Protein AF-A0A960I1X0-F1 (afdb_monomer)

Foldseek 3Di:
DAFDQAPLRARLDGDDDDDPDDDDPVPDDDDVVCVVVVVVVVLVVVLLPLALPPVVCDDDPDDDVVVVVVVVCCVVCVSVPLVCLLLLVLVCLCVLCVVLVNNPPPVLVVLNVVLVVLNVVLVVLSVVQVVCVVVVHDRDLSSLVSLLSSLVSLVSSLVSLCVSCPPLLCDAACDPSRPPRRSSVSSNSNNVVSCPPSHHNVRSVQCCQCVVVVHDHDDDPCPPPDPVVSVVD

Mean predicted aligned error: 6.73 Å

Structure (mmCIF, N/CA/C/O backbone):
data_AF-A0A960I1X0-F1
#
_entry.id   AF-A0A960I1X0-F1
#
loop_
_atom_site.group_PDB
_atom_site.id
_atom_site.type_symbol
_atom_site.label_atom_id
_atom_site.label_alt_id
_atom_site.label_comp_id
_atom_site.label_asym_id
_atom_site.label_entity_id
_atom_site.label_seq_id
_atom_site.pdbx_PDB_ins_code
_atom_site.Cartn_x
_atom_site.Cartn_y
_atom_site.Cartn_z
_atom_site.occupancy
_atom_site.B_iso_or_equiv
_atom_site.auth_seq_id
_atom_site.auth_comp_id
_atom_site.auth_asym_id
_atom_site.auth_atom_id
_atom_site.pdbx_PDB_model_num
ATOM 1 N N . VAL A 1 1 ? 17.629 18.962 -7.116 1.00 81.75 1 VAL A N 1
ATOM 2 C CA . VAL A 1 1 ? 16.600 18.101 -6.485 1.00 81.75 1 VAL A CA 1
ATOM 3 C C . VAL A 1 1 ? 15.728 18.993 -5.616 1.00 81.75 1 VAL A C 1
ATOM 5 O O . VAL A 1 1 ? 16.294 19.756 -4.843 1.00 81.75 1 VAL A O 1
ATOM 8 N N . ARG A 1 2 ? 14.402 18.978 -5.794 1.00 91.50 2 ARG A N 1
ATOM 9 C CA . ARG A 1 2 ? 13.455 19.838 -5.063 1.00 91.50 2 ARG A CA 1
ATOM 10 C C . ARG A 1 2 ? 12.449 18.975 -4.286 1.00 91.50 2 ARG A C 1
ATOM 12 O O . ARG A 1 2 ? 11.683 18.273 -4.941 1.00 91.50 2 ARG A O 1
ATOM 19 N N . PRO A 1 3 ? 12.412 19.019 -2.942 1.00 91.94 3 PRO A N 1
ATOM 20 C CA . PRO A 1 3 ? 11.438 18.250 -2.168 1.00 91.94 3 PRO A CA 1
ATOM 21 C C . PRO A 1 3 ? 9.993 18.661 -2.464 1.00 91.94 3 PRO A C 1
ATOM 23 O O . PRO A 1 3 ? 9.693 19.846 -2.614 1.00 91.94 3 PRO A O 1
ATOM 26 N N . LEU A 1 4 ? 9.097 17.677 -2.517 1.00 91.38 4 LEU A N 1
ATOM 27 C CA . LEU A 1 4 ? 7.660 17.864 -2.689 1.00 91.38 4 LEU A CA 1
ATOM 28 C C . LEU A 1 4 ? 6.962 17.660 -1.350 1.00 91.38 4 LEU A C 1
ATOM 30 O O . LEU A 1 4 ? 6.984 16.560 -0.796 1.00 91.38 4 LEU A O 1
ATOM 34 N N . ARG A 1 5 ? 6.307 18.712 -0.853 1.00 91.19 5 ARG A N 1
ATOM 35 C CA . ARG A 1 5 ? 5.490 18.621 0.358 1.00 91.19 5 ARG A CA 1
ATOM 36 C C . ARG A 1 5 ? 4.188 17.892 0.040 1.00 91.19 5 ARG A C 1
ATOM 38 O O . ARG A 1 5 ? 3.397 18.342 -0.785 1.00 91.19 5 ARG A O 1
ATOM 45 N N . GLN A 1 6 ? 3.979 16.769 0.706 1.00 90.69 6 GLN A N 1
ATOM 46 C CA . GLN A 1 6 ? 2.794 15.933 0.575 1.00 90.69 6 GLN A CA 1
ATOM 47 C C . GLN A 1 6 ? 1.653 16.461 1.458 1.00 90.69 6 GLN A C 1
ATOM 49 O O . GLN A 1 6 ? 1.873 17.228 2.397 1.00 90.69 6 GLN A O 1
ATOM 54 N N . MET A 1 7 ? 0.423 16.002 1.207 1.00 91.69 7 MET A N 1
ATOM 55 C CA . MET A 1 7 ? -0.750 16.387 2.010 1.00 91.69 7 MET A CA 1
ATOM 56 C C . MET A 1 7 ? -0.666 15.946 3.479 1.00 91.69 7 MET A C 1
ATOM 58 O O . MET A 1 7 ? -1.302 16.550 4.331 1.00 91.69 7 MET A O 1
ATOM 62 N N . ASN A 1 8 ? 0.144 14.926 3.777 1.00 90.19 8 ASN A N 1
ATOM 63 C CA . ASN A 1 8 ? 0.442 14.474 5.135 1.00 90.19 8 ASN A CA 1
ATOM 64 C C . ASN A 1 8 ? 1.630 15.205 5.777 1.00 90.19 8 ASN A C 1
ATOM 66 O O . ASN A 1 8 ? 2.150 14.755 6.789 1.00 90.19 8 ASN A O 1
ATOM 70 N N . PHE A 1 9 ? 2.058 16.323 5.184 1.00 87.75 9 PHE A N 1
ATOM 71 C CA . PHE A 1 9 ? 3.136 17.195 5.652 1.00 87.75 9 PHE A CA 1
ATOM 72 C C . PHE A 1 9 ? 4.546 16.593 5.644 1.00 87.75 9 PHE A C 1
ATOM 74 O O . PHE A 1 9 ? 5.493 17.297 5.994 1.00 87.75 9 PHE A O 1
ATOM 81 N N . HIS A 1 10 ? 4.704 15.358 5.167 1.00 89.94 10 HIS A N 1
ATOM 82 C CA . HIS A 1 10 ? 6.008 14.776 4.864 1.00 89.94 10 HIS A CA 1
ATOM 83 C C . HIS A 1 10 ? 6.542 15.285 3.521 1.00 89.94 10 HIS A C 1
ATOM 85 O O . HIS A 1 10 ? 5.793 15.775 2.673 1.00 89.94 10 HIS A O 1
ATOM 91 N N . SER A 1 11 ? 7.853 15.145 3.329 1.00 90.56 11 SER A N 1
ATOM 92 C CA . SER A 1 11 ? 8.555 15.514 2.094 1.00 90.56 11 SER A CA 1
ATOM 93 C C . SER A 1 11 ? 9.463 14.374 1.633 1.00 90.56 11 SER A C 1
ATOM 95 O O . SER A 1 11 ? 10.656 14.563 1.404 1.00 90.56 11 SER A O 1
ATOM 97 N N . SER A 1 12 ? 8.907 13.162 1.543 1.00 87.44 12 SER A N 1
ATOM 98 C CA . SER A 1 12 ? 9.662 11.952 1.178 1.00 87.44 12 SER A CA 1
ATOM 99 C C . SER A 1 12 ? 9.936 11.837 -0.325 1.00 87.44 12 SER A C 1
ATOM 101 O O . SER A 1 12 ? 10.709 10.980 -0.746 1.00 87.44 12 SER A O 1
ATOM 103 N N . PHE A 1 13 ? 9.298 12.678 -1.144 1.00 89.25 13 PHE A N 1
ATOM 104 C CA . PHE A 1 13 ? 9.456 12.698 -2.597 1.00 89.25 13 PHE A CA 1
ATOM 105 C C . PHE A 1 13 ? 10.140 13.974 -3.061 1.00 89.25 13 PHE A C 1
ATOM 107 O O . PHE A 1 13 ? 10.056 15.019 -2.419 1.00 89.25 13 PHE A O 1
ATOM 114 N N . ASN A 1 14 ? 10.786 13.887 -4.219 1.00 92.19 14 ASN A N 1
ATOM 115 C CA . ASN A 1 14 ? 11.449 15.011 -4.847 1.00 92.19 14 ASN A CA 1
ATOM 116 C C . ASN A 1 14 ? 11.059 15.100 -6.315 1.00 92.19 14 ASN A C 1
ATOM 118 O O . ASN A 1 14 ? 10.891 14.091 -6.994 1.00 92.19 14 ASN A O 1
ATOM 122 N N . GLU A 1 15 ? 11.016 16.321 -6.813 1.00 93.62 15 GLU A N 1
ATOM 123 C CA . GLU A 1 15 ? 11.116 16.604 -8.228 1.00 93.62 15 GLU A CA 1
ATOM 124 C C . GLU A 1 15 ? 12.597 16.691 -8.618 1.00 93.62 15 GLU A C 1
ATOM 126 O O . GLU A 1 15 ? 13.415 17.363 -7.968 1.00 93.62 15 GLU A O 1
ATOM 131 N N . VAL A 1 16 ? 12.958 15.967 -9.674 1.00 93.56 16 VAL A N 1
ATOM 132 C CA . VAL A 1 16 ? 14.330 15.867 -10.172 1.00 93.56 16 VAL A CA 1
ATOM 133 C C . VAL A 1 16 ? 14.374 16.435 -11.584 1.00 93.56 16 VAL A C 1
ATOM 135 O O . VAL A 1 16 ? 13.676 15.957 -12.471 1.00 93.56 16 VAL A O 1
ATOM 138 N N . PHE A 1 17 ? 15.215 17.449 -11.781 1.00 92.50 17 PHE A N 1
ATOM 139 C CA . PHE A 1 17 ? 15.463 18.069 -13.078 1.00 92.50 17 PHE A CA 1
ATOM 140 C C . PHE A 1 17 ? 16.783 17.542 -13.630 1.00 92.50 17 PHE A C 1
ATOM 142 O O . PHE A 1 17 ? 17.807 17.608 -12.948 1.00 92.50 17 PHE A O 1
ATOM 149 N N . LEU A 1 18 ? 16.749 17.027 -14.855 1.00 94.19 18 LEU A N 1
ATOM 150 C CA . LEU A 1 18 ? 17.925 16.580 -15.591 1.00 94.19 18 LEU A CA 1
ATOM 151 C C . LEU A 1 18 ? 18.091 17.511 -16.797 1.00 94.19 18 LEU A C 1
ATOM 153 O O . LEU A 1 18 ? 17.306 17.437 -17.738 1.00 94.19 18 LEU A O 1
ATOM 157 N N . ALA A 1 19 ? 19.082 18.400 -16.749 1.00 95.31 19 ALA A N 1
ATOM 158 C CA . ALA A 1 19 ? 19.425 19.316 -17.837 1.00 95.31 19 ALA A CA 1
ATOM 159 C C . ALA A 1 19 ? 20.881 19.069 -18.234 1.00 95.31 19 ALA A C 1
ATOM 161 O O . ALA A 1 19 ? 21.762 19.144 -17.379 1.00 95.31 19 ALA A O 1
ATOM 162 N N . ASP A 1 20 ? 21.106 18.688 -19.494 1.00 96.25 20 ASP A N 1
ATOM 163 C CA . ASP A 1 20 ? 22.424 18.342 -20.048 1.00 96.25 20 ASP A CA 1
ATOM 164 C C . ASP A 1 20 ? 23.237 17.347 -19.195 1.00 96.25 20 ASP A C 1
ATOM 166 O O . ASP A 1 20 ? 24.471 17.341 -19.204 1.00 96.25 20 ASP A O 1
ATOM 170 N N . ALA A 1 21 ? 22.542 16.477 -18.452 1.00 95.38 21 ALA A N 1
ATOM 171 C CA . ALA A 1 21 ? 23.165 15.458 -17.621 1.00 95.38 21 ALA A CA 1
ATOM 172 C C . ALA A 1 21 ? 23.923 14.457 -18.507 1.00 95.38 21 ALA A C 1
ATOM 174 O O . ALA A 1 21 ? 23.342 13.815 -19.383 1.00 95.38 21 ALA A O 1
ATOM 175 N N . ARG A 1 22 ? 25.229 14.315 -18.270 1.00 96.50 22 ARG A N 1
ATOM 176 C CA . ARG A 1 22 ? 26.097 13.377 -18.991 1.00 96.50 22 ARG A CA 1
ATOM 177 C C . ARG A 1 22 ? 26.368 12.164 -18.115 1.00 96.50 22 ARG A C 1
ATOM 179 O O . ARG A 1 22 ? 26.815 12.313 -16.982 1.00 96.50 22 ARG A O 1
ATOM 186 N N . ILE A 1 23 ? 26.133 10.976 -18.660 1.00 95.50 23 ILE A N 1
ATOM 187 C CA . ILE A 1 23 ? 26.467 9.700 -18.021 1.00 95.50 23 ILE A CA 1
ATOM 188 C C . ILE A 1 23 ? 27.362 8.874 -18.955 1.00 95.50 23 ILE A C 1
ATOM 190 O O . ILE A 1 23 ? 27.195 8.962 -20.176 1.00 95.50 23 ILE A O 1
ATOM 194 N N . PRO A 1 24 ? 28.316 8.085 -18.428 1.00 97.19 24 PRO A N 1
ATOM 195 C CA . PRO A 1 24 ? 29.101 7.165 -19.244 1.00 97.19 24 PRO A CA 1
ATOM 196 C C . PRO A 1 24 ? 28.210 6.149 -19.968 1.00 97.19 24 PRO A C 1
ATOM 198 O O . PRO A 1 24 ? 27.230 5.661 -19.404 1.00 97.19 24 PRO A O 1
ATOM 201 N N . LYS A 1 25 ? 28.578 5.776 -21.200 1.00 95.19 25 LYS A N 1
ATOM 202 C CA . LYS A 1 25 ? 27.862 4.750 -21.982 1.00 95.19 25 LYS A CA 1
ATOM 203 C C . LYS A 1 25 ? 27.752 3.422 -21.225 1.00 95.19 25 LYS A C 1
ATOM 205 O O . LYS A 1 25 ? 26.724 2.757 -21.305 1.00 95.19 25 LYS A O 1
ATOM 210 N N . ASP A 1 26 ? 28.784 3.072 -20.465 1.00 96.75 26 ASP A N 1
ATOM 211 C CA . ASP A 1 26 ? 28.870 1.796 -19.750 1.00 96.75 26 ASP A CA 1
ATOM 212 C C . ASP A 1 26 ? 27.942 1.725 -18.525 1.00 96.75 26 ASP A C 1
ATOM 214 O O . ASP A 1 26 ? 27.825 0.679 -17.896 1.00 96.75 26 ASP A O 1
ATOM 218 N N . TRP A 1 27 ? 27.253 2.821 -18.183 1.00 95.88 27 TRP A N 1
ATOM 219 C CA . TRP A 1 27 ? 26.231 2.846 -17.129 1.00 95.88 27 TRP A CA 1
ATOM 220 C C . TRP A 1 27 ? 24.827 2.516 -17.657 1.00 95.88 27 TRP A C 1
ATOM 222 O O . TRP A 1 27 ? 23.870 2.461 -16.883 1.00 95.88 27 TRP A O 1
ATOM 232 N N . VAL A 1 28 ? 24.675 2.294 -18.968 1.00 94.25 28 VAL A N 1
ATOM 233 C CA . VAL A 1 28 ? 23.409 1.836 -19.549 1.00 94.25 28 VAL A CA 1
ATOM 234 C C . VAL A 1 28 ? 23.129 0.411 -19.073 1.00 94.25 28 VAL A C 1
ATOM 236 O O . VAL A 1 28 ? 23.830 -0.532 -19.429 1.00 94.25 28 VAL A O 1
ATOM 239 N N . VAL A 1 29 ? 22.071 0.246 -18.280 1.00 92.19 29 VAL A N 1
ATOM 240 C CA . VAL A 1 29 ? 21.615 -1.071 -17.822 1.00 92.19 29 VAL A CA 1
ATOM 241 C C . VAL A 1 29 ? 20.904 -1.793 -18.968 1.00 92.19 29 VAL A C 1
ATOM 243 O O . VAL A 1 29 ? 19.885 -1.326 -19.477 1.00 92.19 29 VAL A O 1
ATOM 246 N N . GLY A 1 30 ? 21.432 -2.954 -19.360 1.00 89.69 30 GLY A N 1
ATOM 247 C CA . GLY A 1 30 ? 20.945 -3.712 -20.511 1.00 89.69 30 GLY A CA 1
ATOM 248 C C . GLY A 1 30 ? 21.514 -3.167 -21.821 1.00 89.69 30 GLY A C 1
ATOM 249 O O . GLY A 1 30 ? 22.726 -3.095 -21.990 1.00 89.69 30 GLY A O 1
ATOM 250 N N . GLY A 1 31 ? 20.646 -2.809 -22.766 1.00 91.44 31 GLY A N 1
ATOM 251 C CA . GLY A 1 31 ? 21.036 -2.231 -24.054 1.00 91.44 31 GLY A CA 1
ATOM 252 C C . GLY A 1 31 ? 20.307 -0.922 -24.341 1.00 91.44 31 GLY A C 1
ATOM 253 O O . GLY A 1 31 ? 19.240 -0.650 -23.785 1.00 91.44 31 GLY A O 1
ATOM 254 N N . VAL A 1 32 ? 20.856 -0.114 -25.252 1.00 93.12 32 VAL A N 1
ATOM 255 C CA . VAL A 1 32 ? 20.159 1.077 -25.766 1.00 93.12 32 VAL A CA 1
ATOM 256 C C . VAL A 1 32 ? 18.804 0.650 -26.344 1.00 93.12 32 VAL A C 1
ATOM 258 O O . VAL A 1 32 ? 18.709 -0.373 -27.020 1.00 93.12 32 VAL A O 1
ATOM 261 N N . ASN A 1 33 ? 17.751 1.416 -26.042 1.00 91.88 33 ASN A N 1
ATOM 262 C CA . ASN A 1 33 ? 16.348 1.128 -26.378 1.00 91.88 33 ASN A CA 1
ATOM 263 C C . ASN A 1 33 ? 15.716 -0.090 -25.668 1.00 91.88 33 ASN A C 1
ATOM 265 O O . ASN A 1 33 ? 14.578 -0.437 -25.966 1.00 91.88 33 ASN A O 1
ATOM 269 N N . GLN A 1 34 ? 16.387 -0.704 -24.686 1.00 93.00 34 GLN A N 1
ATOM 270 C CA . GLN A 1 34 ? 15.846 -1.829 -23.899 1.00 93.00 34 GLN A CA 1
ATOM 271 C C . GLN A 1 34 ? 15.347 -1.425 -22.501 1.00 93.00 34 GLN A C 1
ATOM 273 O O . GLN A 1 34 ? 15.084 -2.279 -21.652 1.00 93.00 34 GLN A O 1
ATOM 278 N N . GLY A 1 35 ? 15.181 -0.122 -22.250 1.00 91.50 35 GLY A N 1
ATOM 279 C CA . GLY A 1 35 ? 14.794 0.398 -20.935 1.00 91.50 35 GLY A CA 1
ATOM 280 C C . GLY A 1 35 ? 13.433 -0.107 -20.444 1.00 91.50 35 GLY A C 1
ATOM 281 O O . GLY A 1 35 ? 13.269 -0.355 -19.253 1.00 91.50 35 GLY A O 1
ATOM 282 N N . TRP A 1 36 ? 12.474 -0.339 -21.349 1.00 90.00 36 TRP A N 1
ATOM 283 C CA . TRP A 1 36 ? 11.159 -0.874 -20.975 1.00 90.00 36 TRP A CA 1
ATOM 284 C C . TRP A 1 36 ? 11.237 -2.313 -20.455 1.00 90.00 36 TRP A C 1
ATOM 286 O O . TRP A 1 36 ? 10.645 -2.637 -19.428 1.00 90.00 36 TRP A O 1
ATOM 296 N N . SER A 1 37 ? 12.027 -3.163 -21.115 1.00 88.62 37 SER A N 1
ATOM 297 C CA . SER A 1 37 ? 12.285 -4.539 -20.682 1.00 88.62 37 SER A CA 1
ATOM 298 C C . SER A 1 37 ? 12.933 -4.569 -19.293 1.00 88.62 37 SER A C 1
ATOM 300 O O . SER A 1 37 ? 12.490 -5.318 -18.422 1.00 88.62 37 SER A O 1
ATOM 302 N N . ALA A 1 38 ? 13.929 -3.704 -19.057 1.00 89.25 38 ALA A N 1
ATOM 303 C CA . ALA A 1 38 ? 14.579 -3.567 -17.754 1.00 89.25 38 ALA A CA 1
ATOM 304 C C . ALA A 1 38 ? 13.598 -3.085 -16.669 1.00 89.25 38 ALA A C 1
ATOM 306 O O . ALA A 1 38 ? 13.513 -3.688 -15.600 1.00 89.25 38 ALA A O 1
ATOM 307 N N . ALA A 1 39 ? 12.791 -2.059 -16.959 1.00 87.06 39 ALA A N 1
ATOM 308 C CA . ALA A 1 39 ? 11.782 -1.549 -16.032 1.00 87.06 39 ALA A CA 1
ATOM 309 C C . ALA A 1 39 ? 10.727 -2.611 -15.678 1.00 87.06 39 ALA A C 1
ATOM 311 O O . ALA A 1 39 ? 10.373 -2.772 -14.510 1.00 87.06 39 ALA A O 1
ATOM 312 N N . LEU A 1 40 ? 10.251 -3.383 -16.662 1.00 83.12 40 LEU A N 1
ATOM 313 C CA . LEU A 1 40 ? 9.315 -4.482 -16.425 1.00 83.12 40 LEU A CA 1
ATOM 314 C C . LEU A 1 40 ? 9.925 -5.588 -15.562 1.00 83.12 40 LEU A C 1
ATOM 316 O O . LEU A 1 40 ? 9.214 -6.130 -14.714 1.00 83.12 40 LEU A O 1
ATOM 320 N N . ALA A 1 41 ? 11.210 -5.907 -15.743 1.00 82.75 41 ALA A N 1
ATOM 321 C CA . ALA A 1 41 ? 11.917 -6.871 -14.905 1.00 82.75 41 ALA A CA 1
ATOM 322 C C . ALA A 1 41 ? 11.997 -6.395 -13.445 1.00 82.75 41 ALA A C 1
ATOM 324 O O . ALA A 1 41 ? 11.645 -7.156 -12.540 1.00 82.75 41 ALA A O 1
ATOM 325 N N . THR A 1 42 ? 12.352 -5.126 -13.214 1.00 83.12 42 THR A N 1
ATOM 326 C CA . THR A 1 42 ? 12.350 -4.509 -11.876 1.00 83.12 42 THR A CA 1
ATOM 327 C C . THR A 1 42 ? 10.955 -4.528 -11.257 1.00 83.12 42 THR A C 1
ATOM 329 O O . THR A 1 42 ? 10.773 -5.055 -10.164 1.00 83.12 42 THR A O 1
ATOM 332 N N . LEU A 1 43 ? 9.929 -4.072 -11.980 1.00 74.56 43 LEU A N 1
ATOM 333 C CA . LEU A 1 43 ? 8.548 -4.087 -11.489 1.00 74.56 43 LEU A CA 1
ATOM 334 C C . LEU A 1 43 ? 8.028 -5.509 -11.241 1.00 74.56 43 LEU A C 1
ATOM 336 O O . LEU A 1 43 ? 7.193 -5.729 -10.366 1.00 74.56 43 LEU A O 1
ATOM 340 N N . ALA A 1 44 ? 8.447 -6.497 -12.032 1.00 71.56 44 ALA A N 1
ATOM 341 C CA . ALA A 1 44 ? 8.115 -7.897 -11.780 1.00 71.56 44 ALA A CA 1
ATOM 342 C C . ALA A 1 44 ? 8.793 -8.403 -10.500 1.00 71.56 44 ALA A C 1
ATOM 344 O O . ALA A 1 44 ? 8.174 -9.163 -9.759 1.00 71.56 44 ALA A O 1
ATOM 345 N N . HIS A 1 45 ? 10.024 -7.965 -10.223 1.00 70.56 45 HIS A N 1
ATOM 346 C CA . HIS A 1 45 ? 10.728 -8.257 -8.979 1.00 70.56 45 HIS A CA 1
ATOM 347 C C . HIS A 1 45 ? 10.036 -7.606 -7.772 1.00 70.56 45 HIS A C 1
ATOM 349 O O . HIS A 1 45 ? 9.702 -8.307 -6.823 1.00 70.56 45 HIS A O 1
ATOM 355 N N . GLU A 1 46 ? 9.711 -6.315 -7.841 1.00 67.31 46 GLU A N 1
ATOM 356 C CA . GLU A 1 46 ? 8.989 -5.585 -6.787 1.00 67.31 46 GLU A CA 1
ATOM 357 C C . GLU A 1 46 ? 7.605 -6.188 -6.504 1.00 67.31 46 GLU A C 1
ATOM 359 O O . GLU A 1 46 ? 7.207 -6.343 -5.352 1.00 67.31 46 GLU A O 1
ATOM 364 N N . ARG A 1 47 ? 6.889 -6.644 -7.542 1.00 62.97 47 ARG A N 1
ATOM 365 C CA . ARG A 1 47 ? 5.585 -7.319 -7.394 1.00 62.97 47 ARG A CA 1
ATOM 366 C C . ARG A 1 47 ? 5.657 -8.690 -6.720 1.00 62.97 47 ARG A C 1
ATOM 368 O O . ARG A 1 47 ? 4.633 -9.165 -6.226 1.00 62.97 47 ARG A O 1
ATOM 375 N N . ARG A 1 48 ? 6.835 -9.324 -6.631 1.00 55.25 48 ARG A N 1
ATOM 376 C CA . ARG A 1 48 ? 7.020 -10.532 -5.796 1.00 55.25 48 ARG A CA 1
ATOM 377 C C . ARG A 1 48 ? 6.836 -10.221 -4.310 1.00 55.25 48 ARG A C 1
ATOM 379 O O . A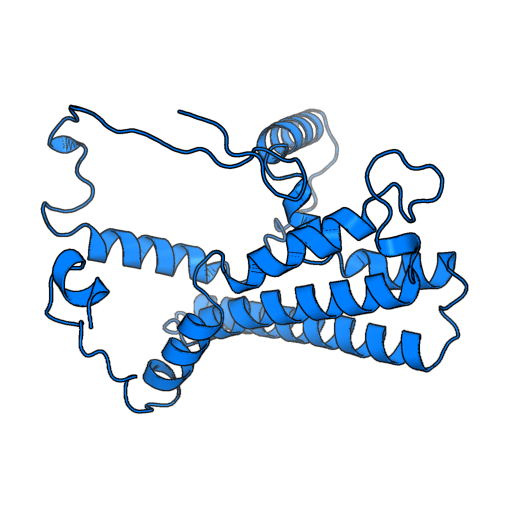RG A 1 48 ? 6.476 -11.124 -3.553 1.00 55.25 48 ARG A O 1
ATOM 386 N N . PHE A 1 49 ? 7.017 -8.957 -3.930 1.00 50.25 49 PHE A N 1
ATOM 387 C CA . PHE A 1 49 ? 6.800 -8.413 -2.595 1.00 50.25 49 PHE A CA 1
ATOM 388 C C . PHE A 1 49 ? 5.423 -7.754 -2.457 1.00 50.25 49 PHE A C 1
ATOM 390 O O . PHE A 1 49 ? 5.286 -6.819 -1.686 1.00 50.25 49 PHE A O 1
ATOM 397 N N . GLY A 1 50 ? 4.382 -8.227 -3.161 1.00 45.28 50 GLY A N 1
ATOM 398 C CA . GLY A 1 50 ? 2.986 -7.753 -3.037 1.00 45.28 50 GLY A CA 1
ATOM 399 C C . GLY A 1 50 ? 2.336 -7.930 -1.652 1.00 45.28 50 GLY A C 1
ATOM 400 O O . GLY A 1 50 ? 1.115 -7.914 -1.527 1.00 45.28 50 GLY A O 1
ATOM 401 N N . VAL A 1 51 ? 3.144 -8.115 -0.615 1.00 46.12 51 VAL A N 1
ATOM 402 C CA . VAL A 1 51 ? 2.788 -8.000 0.789 1.00 46.12 51 VAL A CA 1
ATOM 403 C C . VAL A 1 51 ? 3.256 -6.614 1.193 1.00 46.12 51 VAL A C 1
ATOM 405 O O . VAL A 1 51 ? 4.384 -6.238 0.877 1.00 46.12 51 VAL A O 1
ATOM 408 N N . ALA A 1 52 ? 2.424 -5.847 1.904 1.00 46.19 52 ALA A N 1
ATOM 409 C CA . ALA A 1 52 ? 2.927 -4.726 2.696 1.00 46.19 52 ALA A CA 1
ATOM 410 C C . ALA A 1 52 ? 4.271 -5.142 3.299 1.00 46.19 52 ALA A C 1
ATOM 412 O O . ALA A 1 52 ? 4.368 -6.292 3.719 1.00 46.19 52 ALA A O 1
ATOM 413 N N . VAL A 1 53 ? 5.278 -4.266 3.272 1.00 41.06 53 VAL A N 1
ATOM 414 C CA . VAL A 1 53 ? 6.601 -4.506 3.859 1.00 41.06 53 VAL A CA 1
ATOM 415 C C . VAL A 1 53 ? 6.419 -4.794 5.355 1.00 41.06 53 VAL A C 1
ATOM 417 O O . VAL A 1 53 ? 6.643 -3.958 6.220 1.00 41.06 53 VAL A O 1
ATOM 420 N N . THR A 1 54 ? 5.953 -5.991 5.682 1.00 40.41 54 THR A N 1
ATOM 421 C CA . THR A 1 54 ? 6.284 -6.701 6.883 1.00 40.41 54 THR A CA 1
ATOM 422 C C . THR A 1 54 ? 7.702 -7.106 6.585 1.00 40.41 54 THR A C 1
ATOM 424 O O . THR A 1 54 ? 7.949 -8.119 5.930 1.00 40.41 54 THR A O 1
ATOM 427 N N . VAL A 1 55 ? 8.627 -6.222 6.963 1.00 38.53 55 VAL A N 1
ATOM 428 C CA . VAL A 1 55 ? 9.994 -6.641 7.238 1.00 38.53 55 VAL A CA 1
ATOM 429 C C . VAL A 1 55 ? 9.809 -7.870 8.107 1.00 38.53 55 VAL A C 1
ATOM 431 O O . VAL A 1 55 ? 9.201 -7.765 9.176 1.00 38.53 55 VAL A O 1
ATOM 434 N N . ASP A 1 56 ? 10.162 -9.031 7.569 1.00 38.84 56 ASP A N 1
ATOM 435 C CA . ASP A 1 56 ? 10.129 -10.274 8.312 1.00 38.84 56 ASP A CA 1
ATOM 436 C C . ASP A 1 56 ? 11.081 -10.023 9.482 1.00 38.84 56 ASP A C 1
ATOM 438 O O . ASP A 1 56 ? 12.298 -9.974 9.309 1.00 38.84 56 ASP A O 1
ATOM 442 N N . ARG A 1 57 ? 10.528 -9.650 10.642 1.00 50.03 57 ARG A N 1
ATOM 443 C CA . ARG A 1 57 ? 11.318 -9.349 11.830 1.00 50.03 57 ARG A CA 1
ATOM 444 C C . ARG A 1 57 ? 11.743 -10.700 12.350 1.00 50.03 57 ARG A C 1
ATOM 446 O O . ARG A 1 57 ? 11.066 -11.285 13.189 1.00 50.03 57 ARG A O 1
ATOM 453 N N . HIS A 1 58 ? 12.822 -11.221 11.783 1.00 55.16 58 HIS A N 1
ATOM 454 C CA . HIS A 1 58 ? 13.507 -12.336 12.397 1.00 55.16 58 HIS A CA 1
ATOM 455 C C . HIS A 1 58 ? 13.837 -11.915 13.832 1.00 55.16 58 HIS A C 1
ATOM 457 O O . HIS A 1 58 ? 14.322 -10.797 14.030 1.00 55.16 58 HIS A O 1
ATOM 463 N N . PRO A 1 59 ? 13.492 -12.738 14.835 1.00 61.41 59 PRO A N 1
ATOM 464 C CA . PRO A 1 59 ? 13.925 -12.474 16.192 1.00 61.41 59 PRO A CA 1
ATOM 465 C C . PRO A 1 59 ? 15.453 -12.398 16.172 1.00 61.41 59 PRO A C 1
ATOM 467 O O . PRO A 1 59 ? 16.114 -13.352 15.768 1.00 61.41 59 PRO A O 1
ATOM 470 N N . VAL A 1 60 ? 15.991 -11.235 16.529 1.00 76.38 60 VAL A N 1
ATOM 471 C CA . VAL A 1 60 ? 17.427 -11.027 16.712 1.00 76.38 60 VAL A CA 1
ATOM 472 C C . VAL A 1 60 ? 17.666 -11.022 18.210 1.00 76.38 60 VAL A C 1
ATOM 474 O O . VAL A 1 60 ? 16.937 -10.338 18.936 1.00 76.38 60 VAL A O 1
ATOM 477 N N . ASP A 1 61 ? 18.653 -11.787 18.670 1.00 87.75 61 ASP A N 1
ATOM 478 C CA . ASP A 1 61 ? 19.036 -11.761 20.076 1.00 87.75 61 ASP A CA 1
ATOM 479 C C . ASP A 1 61 ? 19.450 -10.336 20.473 1.00 87.75 61 ASP A C 1
ATOM 481 O O . ASP A 1 61 ? 20.157 -9.657 19.717 1.00 87.75 61 ASP A O 1
ATOM 485 N N . PRO A 1 62 ? 18.994 -9.844 21.635 1.00 86.56 62 PRO A N 1
ATOM 486 C CA . PRO A 1 62 ? 19.337 -8.507 22.083 1.00 86.56 62 PRO A CA 1
ATOM 487 C C . PRO A 1 62 ? 20.845 -8.403 22.337 1.00 86.56 62 PRO A C 1
ATOM 489 O O . PRO A 1 62 ? 21.464 -9.297 22.911 1.00 86.56 62 PRO A O 1
ATOM 492 N N . GLY A 1 63 ? 21.436 -7.288 21.921 1.00 92.69 63 GLY A N 1
ATOM 493 C CA . GLY A 1 63 ? 22.855 -7.005 22.097 1.00 92.69 63 GLY A CA 1
ATOM 494 C C . GLY A 1 63 ? 23.281 -5.760 21.318 1.00 92.69 63 GLY A C 1
ATOM 495 O O . GLY A 1 63 ? 22.490 -5.241 20.526 1.00 92.69 63 GLY A O 1
ATOM 496 N N . PRO A 1 64 ? 24.533 -5.296 21.483 1.00 93.00 64 PRO A N 1
ATOM 497 C CA . PRO A 1 64 ? 24.998 -4.041 20.888 1.00 93.00 64 PRO A CA 1
ATOM 498 C C . PRO A 1 64 ? 24.806 -3.970 19.366 1.00 93.00 64 PRO A C 1
ATOM 500 O O . PRO A 1 64 ? 24.313 -2.973 18.851 1.00 93.00 64 PRO A O 1
ATOM 503 N N . ALA A 1 65 ? 25.097 -5.062 18.651 1.00 89.81 65 ALA A N 1
ATOM 504 C CA . ALA A 1 65 ? 24.905 -5.134 17.201 1.00 89.81 65 ALA A CA 1
ATOM 505 C C . ALA A 1 65 ? 23.420 -5.070 16.790 1.00 89.81 65 ALA A C 1
ATOM 507 O O . ALA A 1 65 ? 23.079 -4.463 15.778 1.00 89.81 65 ALA A O 1
ATOM 508 N N . ALA A 1 66 ? 22.519 -5.669 17.577 1.00 87.75 66 ALA A N 1
ATOM 509 C CA . ALA A 1 66 ? 21.082 -5.602 17.321 1.00 87.75 66 ALA A CA 1
ATOM 510 C C . ALA A 1 66 ? 20.528 -4.191 17.587 1.00 87.75 66 ALA A C 1
ATOM 512 O O . ALA A 1 66 ? 19.662 -3.713 16.853 1.00 87.75 66 ALA A O 1
ATOM 513 N N . GLU A 1 67 ? 21.042 -3.508 18.612 1.00 88.06 67 GLU A N 1
ATOM 514 C CA . GLU A 1 67 ? 20.691 -2.121 18.922 1.00 88.06 67 GLU A CA 1
ATOM 515 C C . GLU A 1 67 ? 21.178 -1.148 17.844 1.00 88.06 67 GLU A C 1
ATOM 517 O O . GLU A 1 67 ? 20.408 -0.280 17.419 1.00 88.06 67 GLU A O 1
ATOM 522 N N . GLU A 1 68 ? 22.411 -1.328 17.364 1.00 89.69 68 GLU A N 1
ATOM 523 C CA . GLU A 1 68 ? 22.998 -0.560 16.263 1.00 89.69 68 GLU A CA 1
ATOM 524 C C . GLU A 1 68 ? 22.208 -0.762 14.966 1.00 89.69 68 GLU A C 1
ATOM 526 O O . GLU A 1 68 ? 21.729 0.213 14.384 1.00 89.69 68 GLU A O 1
ATOM 531 N N . ALA A 1 69 ? 21.948 -2.013 14.573 1.00 85.19 69 ALA A N 1
ATOM 532 C CA . ALA A 1 69 ? 21.133 -2.324 13.400 1.00 85.19 69 ALA A CA 1
ATOM 533 C C . ALA A 1 69 ? 19.716 -1.734 13.512 1.00 85.19 69 ALA A C 1
ATOM 535 O O . ALA A 1 69 ? 19.160 -1.216 12.541 1.00 85.19 69 ALA A O 1
ATOM 536 N N . ALA A 1 70 ? 19.115 -1.758 14.706 1.00 83.56 70 ALA A N 1
ATOM 537 C CA . ALA A 1 70 ? 17.819 -1.130 14.937 1.00 83.56 70 ALA A CA 1
ATOM 538 C C . ALA A 1 70 ? 17.886 0.405 14.842 1.00 83.56 70 ALA A C 1
ATOM 540 O O . ALA A 1 70 ? 16.919 1.025 14.394 1.00 83.56 70 ALA A O 1
ATOM 541 N N . ALA A 1 71 ? 18.989 1.032 15.261 1.00 86.75 71 ALA A N 1
ATOM 542 C CA . ALA A 1 71 ? 19.206 2.470 15.122 1.00 86.75 71 ALA A CA 1
ATOM 543 C C . ALA A 1 71 ? 19.395 2.879 13.655 1.00 86.75 71 ALA A C 1
ATOM 545 O O . ALA A 1 71 ? 18.722 3.803 13.197 1.00 86.75 71 ALA A O 1
ATOM 546 N N . GLU A 1 72 ? 20.215 2.144 12.905 1.00 85.38 72 GLU A N 1
ATOM 547 C CA . GLU A 1 72 ? 20.418 2.350 11.468 1.00 85.38 72 GLU A CA 1
ATOM 548 C C . GLU A 1 72 ? 19.110 2.165 10.686 1.00 85.38 72 GLU A C 1
ATOM 550 O O . GLU A 1 72 ? 18.747 3.004 9.856 1.00 85.38 72 GLU A O 1
ATOM 555 N N . ALA A 1 73 ? 18.342 1.116 11.001 1.00 81.56 73 ALA A N 1
ATOM 556 C CA . ALA A 1 73 ? 17.034 0.891 10.400 1.00 81.56 73 ALA A CA 1
ATOM 557 C C . ALA A 1 73 ? 16.062 2.040 10.706 1.00 81.56 73 ALA A C 1
ATOM 559 O O . ALA A 1 73 ? 15.319 2.456 9.818 1.00 81.56 73 ALA A O 1
ATOM 560 N N . ARG A 1 74 ? 16.061 2.585 11.932 1.00 80.62 74 ARG A N 1
ATOM 561 C CA . ARG A 1 74 ? 15.225 3.748 12.285 1.00 80.62 74 ARG A CA 1
ATOM 562 C C . ARG A 1 74 ? 15.598 4.986 11.476 1.00 80.62 74 ARG A C 1
ATOM 564 O O . ARG A 1 74 ? 14.690 5.648 10.980 1.00 80.62 74 ARG A O 1
ATOM 571 N N . GLU A 1 75 ? 16.887 5.288 11.324 1.00 84.38 75 GLU A N 1
ATOM 572 C CA . GLU A 1 75 ? 17.320 6.461 10.556 1.00 84.38 75 GLU A CA 1
ATOM 573 C C . GLU A 1 75 ? 17.031 6.282 9.060 1.00 84.38 75 GLU A C 1
ATOM 575 O O . GLU A 1 75 ? 16.414 7.147 8.439 1.00 84.38 75 GLU A O 1
ATOM 580 N N . THR A 1 76 ? 17.345 5.112 8.500 1.00 79.75 76 THR A N 1
ATOM 581 C CA . THR A 1 76 ? 17.053 4.776 7.097 1.00 79.75 76 THR A CA 1
ATOM 582 C C . THR A 1 76 ? 15.555 4.844 6.794 1.00 79.75 76 THR A C 1
ATOM 584 O O . THR A 1 76 ? 15.135 5.352 5.753 1.00 79.75 76 THR A O 1
ATOM 587 N N . LEU A 1 77 ? 14.714 4.352 7.710 1.00 77.75 77 LEU A N 1
ATOM 588 C CA . LEU A 1 77 ? 13.262 4.316 7.536 1.00 77.75 77 LEU A CA 1
ATOM 589 C C . LEU A 1 77 ? 12.558 5.605 7.974 1.00 77.75 77 LEU A C 1
ATOM 591 O O . LEU A 1 77 ? 11.338 5.696 7.843 1.00 77.75 77 LEU A O 1
ATOM 595 N N . LYS A 1 78 ? 13.284 6.626 8.441 1.00 81.50 78 LYS A N 1
ATOM 596 C CA . LYS A 1 78 ? 12.709 7.899 8.903 1.00 81.50 78 LYS A CA 1
ATOM 597 C C . LYS A 1 78 ? 11.898 8.605 7.818 1.00 81.50 78 LYS A C 1
ATOM 599 O O . LYS A 1 78 ? 10.794 9.085 8.079 1.00 81.50 78 LYS A O 1
ATOM 604 N N . VAL A 1 79 ? 12.391 8.582 6.578 1.00 79.88 79 VAL A N 1
ATOM 605 C CA . VAL A 1 79 ? 11.675 9.081 5.385 1.00 79.88 79 VAL A CA 1
ATOM 606 C C . VAL A 1 79 ? 10.430 8.259 5.040 1.00 79.88 79 VAL A C 1
ATOM 608 O O . VAL A 1 79 ? 9.554 8.746 4.328 1.00 79.88 79 VAL A O 1
ATOM 611 N N . TYR A 1 80 ? 10.315 7.045 5.574 1.00 81.00 80 TYR A N 1
ATOM 612 C CA . TYR A 1 80 ? 9.176 6.141 5.418 1.00 81.00 80 TYR A CA 1
ATOM 613 C C . TYR A 1 80 ? 8.325 6.032 6.691 1.00 81.00 80 TYR A C 1
ATOM 615 O O . TYR A 1 80 ? 7.478 5.146 6.791 1.00 81.00 80 TYR A O 1
ATOM 623 N N . SER A 1 81 ? 8.502 6.937 7.657 1.00 82.88 81 SER A N 1
ATOM 624 C CA . SER A 1 81 ? 7.775 6.935 8.936 1.00 82.88 81 SER A CA 1
ATOM 625 C C . SER A 1 81 ? 6.247 6.974 8.787 1.00 82.88 81 SER A C 1
ATOM 627 O O . SER A 1 81 ? 5.551 6.414 9.630 1.00 82.88 81 SER A O 1
ATOM 629 N N . TRP A 1 82 ? 5.730 7.545 7.693 1.00 85.94 82 TRP A N 1
ATOM 630 C CA . TRP A 1 82 ? 4.297 7.593 7.364 1.00 85.94 82 TRP A CA 1
ATOM 631 C C . TRP A 1 82 ? 3.782 6.378 6.566 1.00 85.94 82 TRP A C 1
ATOM 633 O O . TRP A 1 82 ? 2.590 6.272 6.254 1.00 85.94 82 TRP A O 1
ATOM 643 N N . TYR A 1 83 ? 4.654 5.436 6.183 1.00 86.75 83 TYR A N 1
ATOM 644 C CA . TYR A 1 83 ? 4.253 4.255 5.409 1.00 86.75 83 TYR A CA 1
ATOM 645 C C . TYR A 1 83 ? 3.245 3.345 6.138 1.00 86.75 83 TYR A C 1
ATOM 647 O O . TYR A 1 83 ? 2.334 2.822 5.483 1.00 86.75 83 TYR A O 1
ATOM 655 N N . PRO A 1 84 ? 3.340 3.150 7.466 1.00 90.06 84 PRO A N 1
ATOM 656 C CA . PRO A 1 84 ? 2.313 2.436 8.218 1.00 90.06 84 PRO A CA 1
ATOM 657 C C . PRO A 1 84 ? 0.924 3.095 8.121 1.00 90.06 84 PRO A C 1
ATOM 659 O O . PRO A 1 84 ? -0.086 2.396 8.036 1.00 90.06 84 PRO A O 1
ATOM 662 N N . GLN A 1 85 ? 0.864 4.429 8.073 1.00 92.31 85 GLN A N 1
ATOM 663 C CA . GLN A 1 85 ? -0.361 5.225 7.995 1.00 92.31 85 GLN A CA 1
ATOM 664 C C . GLN A 1 85 ? -1.042 5.056 6.644 1.00 92.31 85 GLN A C 1
ATOM 666 O O . GLN A 1 85 ? -2.238 4.773 6.605 1.00 92.31 85 GLN A O 1
ATOM 671 N N . ARG A 1 86 ? -0.292 5.105 5.530 1.00 91.81 86 ARG A N 1
ATOM 672 C CA . ARG A 1 86 ? -0.877 4.777 4.213 1.00 91.81 86 ARG A CA 1
ATOM 673 C C . ARG A 1 86 ? -1.364 3.335 4.135 1.00 91.81 86 ARG A C 1
ATOM 675 O O . ARG A 1 86 ? -2.286 3.055 3.384 1.00 91.81 86 ARG A O 1
ATOM 682 N N . ALA A 1 87 ? -0.760 2.402 4.874 1.00 91.12 87 ALA A N 1
ATOM 683 C CA . ALA A 1 87 ? -1.235 1.018 4.956 1.00 91.12 87 ALA A CA 1
ATOM 684 C C . ALA A 1 87 ? -2.505 0.868 5.820 1.00 91.12 87 ALA A C 1
ATOM 686 O O . ALA A 1 87 ? -3.057 -0.227 5.921 1.00 91.12 87 ALA A O 1
ATOM 687 N N . GLY A 1 88 ? -2.986 1.959 6.422 1.00 93.69 88 GLY A N 1
ATOM 688 C CA . GLY A 1 88 ? -4.258 2.033 7.129 1.00 93.69 88 GLY A CA 1
ATOM 689 C C . GLY A 1 88 ? -4.195 1.708 8.620 1.00 93.69 88 GLY A C 1
ATOM 690 O O . GLY A 1 88 ? -5.207 1.882 9.283 1.00 93.69 88 GLY A O 1
ATOM 691 N N . ARG A 1 89 ? -3.047 1.258 9.158 1.00 93.81 89 ARG A N 1
ATOM 692 C CA . ARG A 1 89 ? -2.866 0.893 10.583 1.00 93.81 89 ARG A CA 1
ATOM 693 C C . ARG A 1 89 ? -3.943 -0.045 11.144 1.00 93.81 89 ARG A C 1
ATOM 695 O O . ARG A 1 89 ? -4.461 0.154 12.240 1.00 93.81 89 ARG A O 1
ATOM 702 N N . ALA A 1 90 ? -4.250 -1.119 10.413 1.00 94.44 90 ALA A N 1
ATOM 703 C CA . ALA A 1 90 ? -5.222 -2.125 10.854 1.00 94.44 90 ALA A CA 1
ATOM 704 C C . ALA A 1 90 ? -4.919 -2.702 12.256 1.00 94.44 90 ALA A C 1
ATOM 706 O O . ALA A 1 90 ? -5.842 -3.078 12.978 1.00 94.44 90 ALA A O 1
ATOM 707 N N . ASP A 1 91 ? -3.645 -2.703 12.668 1.00 93.00 91 ASP A N 1
ATOM 708 C CA . ASP A 1 91 ? -3.181 -3.059 14.013 1.00 93.00 91 ASP A CA 1
ATOM 709 C C . ASP A 1 91 ? -3.821 -2.214 15.129 1.00 93.00 91 ASP A C 1
ATOM 711 O O . ASP A 1 91 ? -4.054 -2.715 16.229 1.00 93.00 91 ASP A O 1
ATOM 715 N N . LEU A 1 92 ? -4.171 -0.957 14.847 1.00 95.06 92 LEU A N 1
ATOM 716 C CA . LEU A 1 92 ? -4.759 -0.035 15.818 1.00 95.06 92 LEU A CA 1
ATOM 717 C C . LEU A 1 92 ? -6.283 -0.109 15.904 1.00 95.06 92 LEU A C 1
ATOM 719 O O . LEU A 1 92 ? -6.863 0.502 16.799 1.00 95.06 92 LEU A O 1
ATOM 723 N N . ALA A 1 93 ? -6.958 -0.843 15.016 1.00 95.50 93 ALA A N 1
ATOM 724 C CA . ALA A 1 93 ? -8.419 -0.851 14.953 1.00 95.50 93 ALA A CA 1
ATOM 725 C C . ALA A 1 93 ? -9.071 -1.319 16.268 1.00 95.50 93 ALA A C 1
ATOM 727 O O . ALA A 1 93 ? -9.976 -0.661 16.782 1.00 95.50 93 ALA A O 1
ATOM 728 N N . VAL A 1 94 ? -8.588 -2.425 16.846 1.00 96.62 94 VAL A N 1
ATOM 729 C CA . VAL A 1 94 ? -9.109 -2.961 18.117 1.00 96.62 94 VAL A CA 1
ATOM 730 C C . VAL A 1 94 ? -8.706 -2.095 19.320 1.00 96.62 94 VAL A C 1
ATOM 732 O O . VAL A 1 94 ? -9.600 -1.756 20.101 1.00 96.62 94 VAL A O 1
ATOM 735 N N . PRO A 1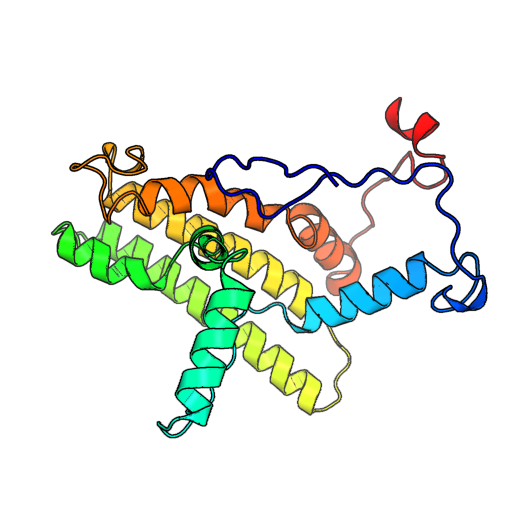 95 ? -7.424 -1.702 19.499 1.00 95.69 95 PRO A N 1
ATOM 736 C CA . PRO A 1 95 ? -7.037 -0.770 20.558 1.00 95.69 95 PRO A CA 1
ATOM 737 C C . PRO A 1 95 ? -7.847 0.528 20.540 1.00 95.69 95 PRO A C 1
ATOM 739 O O . PRO A 1 95 ? -8.382 0.923 21.574 1.00 95.69 95 PRO A O 1
ATOM 742 N N . HIS A 1 96 ? -8.019 1.137 19.364 1.00 94.62 96 HIS A N 1
ATOM 743 C CA . HIS A 1 96 ? -8.785 2.371 19.223 1.00 94.62 96 HIS A CA 1
ATOM 744 C C . HIS A 1 96 ? -10.272 2.157 19.549 1.00 94.62 96 HIS A C 1
ATOM 746 O O . HIS A 1 96 ? -10.873 2.961 20.255 1.00 94.62 96 HIS A O 1
ATOM 752 N N . ALA A 1 97 ? -10.879 1.047 19.119 1.00 97.06 97 ALA A N 1
ATOM 753 C CA . ALA A 1 97 ? -12.270 0.755 19.471 1.00 97.06 97 ALA A CA 1
ATOM 754 C C . ALA A 1 97 ? -12.480 0.610 20.983 1.00 97.06 97 ALA A C 1
ATOM 756 O O . ALA A 1 97 ? -13.500 1.050 21.512 1.00 97.06 97 ALA A O 1
ATOM 757 N N . ARG A 1 98 ? -11.512 0.012 21.688 1.00 96.56 98 ARG A N 1
ATOM 758 C CA . ARG A 1 98 ? -11.538 -0.098 23.151 1.00 96.56 98 ARG A CA 1
ATOM 759 C C . ARG A 1 98 ? -11.385 1.264 23.818 1.00 96.56 98 ARG A C 1
ATOM 761 O O . ARG A 1 98 ? -12.195 1.585 24.680 1.00 96.56 98 ARG A O 1
ATOM 768 N N . SER A 1 99 ? -10.406 2.069 23.403 1.00 93.00 99 SER A N 1
ATOM 769 C CA . SER A 1 99 ? -10.181 3.399 23.986 1.00 93.00 99 SER A CA 1
ATOM 770 C C . SER A 1 99 ? -11.346 4.356 23.727 1.00 93.00 99 SER A C 1
ATOM 772 O O . SER A 1 99 ? -11.644 5.201 24.563 1.00 93.00 99 SER A O 1
ATOM 774 N N . ALA A 1 100 ? -12.040 4.200 22.598 1.00 92.62 100 ALA A N 1
ATOM 775 C CA . ALA A 1 100 ? -13.245 4.955 22.273 1.00 92.62 100 ALA A CA 1
ATOM 776 C C . ALA A 1 100 ? -14.508 4.453 23.003 1.00 92.62 100 ALA A C 1
ATOM 778 O O . ALA A 1 100 ? -15.571 5.042 22.832 1.00 92.62 100 ALA A O 1
ATOM 779 N N . GLY A 1 101 ? -14.436 3.357 23.773 1.00 95.50 101 GLY A N 1
ATOM 780 C CA . GLY A 1 101 ? -15.604 2.751 24.427 1.00 95.50 101 GLY A CA 1
ATOM 781 C C . GLY A 1 101 ? -16.584 2.069 23.461 1.00 95.50 101 GLY A C 1
ATOM 782 O O . GLY A 1 101 ? -17.695 1.723 23.847 1.00 95.50 101 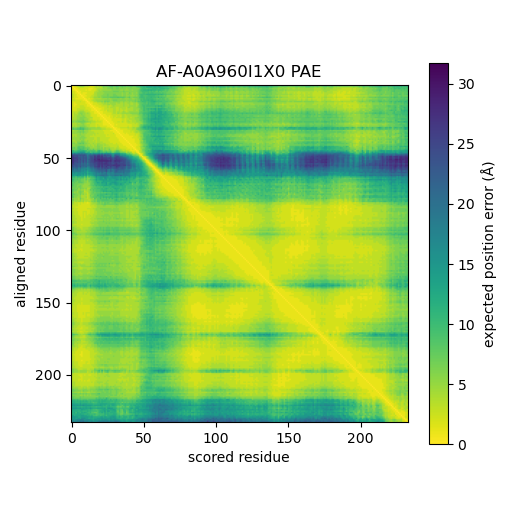GLY A O 1
ATOM 783 N N . LEU A 1 102 ? -16.181 1.845 22.207 1.00 96.50 102 LEU A N 1
ATOM 784 C CA . LEU A 1 102 ? -17.028 1.327 21.125 1.00 96.50 102 LEU A CA 1
ATOM 785 C C . LEU A 1 102 ? 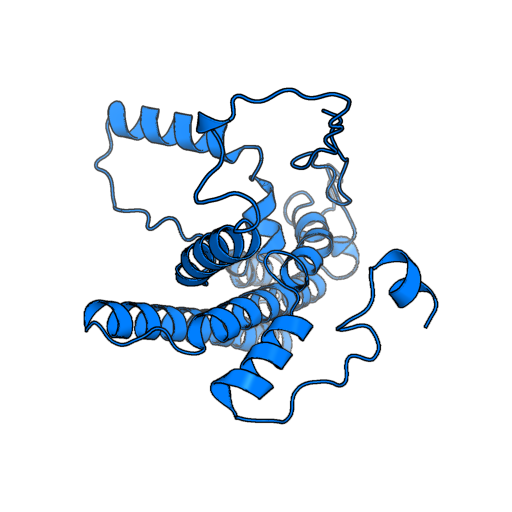-16.776 -0.152 20.805 1.00 96.50 102 LEU A C 1
ATOM 787 O O . LEU A 1 102 ? -17.381 -0.705 19.891 1.00 96.50 102 LEU A O 1
ATOM 791 N N . ALA A 1 103 ? -15.906 -0.832 21.553 1.00 95.69 103 ALA A N 1
ATOM 792 C CA . ALA A 1 103 ? -15.607 -2.248 21.328 1.00 95.69 103 ALA A CA 1
ATOM 793 C C . ALA A 1 103 ? -16.824 -3.179 21.517 1.00 95.69 103 ALA A C 1
ATOM 795 O O . ALA A 1 103 ? -16.814 -4.298 21.005 1.00 95.69 103 ALA A O 1
ATOM 796 N N . GLY A 1 104 ? -17.854 -2.735 22.246 1.00 96.44 104 GLY A N 1
ATOM 797 C CA . GLY A 1 104 ? -19.118 -3.455 22.419 1.00 96.44 104 GLY A CA 1
ATOM 798 C C . GLY A 1 104 ? -20.158 -3.189 21.325 1.00 96.44 104 GLY A C 1
ATOM 799 O O . GLY A 1 104 ? -21.096 -3.973 21.199 1.00 96.44 104 GLY A O 1
ATOM 800 N N . ASP A 1 105 ? -19.995 -2.133 20.522 1.00 97.75 105 ASP A N 1
ATOM 801 C CA . ASP A 1 105 ? -20.955 -1.760 19.479 1.00 97.75 105 ASP A CA 1
ATOM 802 C C . ASP A 1 105 ? -20.973 -2.832 18.367 1.00 97.75 105 ASP A C 1
ATOM 804 O O . ASP A 1 105 ? -19.924 -3.143 17.787 1.00 97.75 105 ASP A O 1
ATOM 808 N N . PRO A 1 106 ? -22.141 -3.422 18.043 1.00 97.88 106 PRO A N 1
ATOM 809 C CA . PRO A 1 106 ? -22.222 -4.531 17.094 1.00 97.88 106 PRO A CA 1
ATOM 810 C C . PRO A 1 106 ? -21.799 -4.136 15.673 1.00 97.88 106 PRO A C 1
ATOM 812 O O . PRO A 1 106 ? -21.216 -4.950 14.956 1.00 97.88 106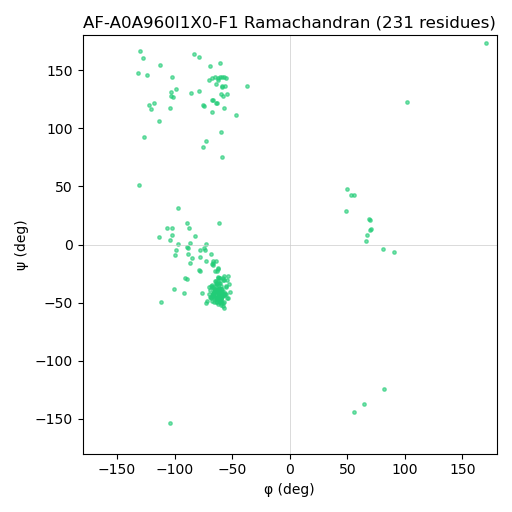 PRO A O 1
ATOM 815 N N . VAL A 1 107 ? -22.030 -2.888 15.262 1.00 96.69 107 VAL A N 1
ATOM 816 C CA . VAL A 1 107 ? -21.661 -2.407 13.928 1.00 96.69 107 VAL A CA 1
ATOM 817 C C . VAL A 1 107 ? -20.159 -2.148 13.842 1.00 96.69 107 VAL A C 1
ATOM 819 O O . VAL A 1 107 ? -19.522 -2.533 12.860 1.00 96.69 107 VAL A O 1
ATOM 822 N N . VAL A 1 108 ? -19.566 -1.548 14.877 1.00 97.00 108 VAL A N 1
ATOM 823 C CA . VAL A 1 108 ? -18.109 -1.361 14.968 1.00 97.00 108 VAL A CA 1
ATOM 824 C C . VAL A 1 108 ? -17.399 -2.711 14.971 1.00 97.00 108 VAL A C 1
ATOM 826 O O . VAL A 1 108 ? -16.457 -2.911 14.200 1.00 97.00 108 VAL A O 1
ATOM 829 N N . ARG A 1 109 ? -17.886 -3.669 15.769 1.00 97.62 109 ARG A N 1
ATOM 830 C CA . ARG A 1 109 ? -17.360 -5.041 15.787 1.00 97.62 109 ARG A CA 1
ATOM 831 C C . ARG A 1 109 ? -17.410 -5.686 14.406 1.00 97.62 109 ARG A C 1
ATOM 833 O O . ARG A 1 109 ? -16.426 -6.305 14.006 1.00 97.62 109 ARG A O 1
ATOM 840 N N . GLN A 1 110 ? -18.502 -5.512 13.661 1.00 98.12 110 GLN A N 1
ATOM 841 C CA . GLN A 1 110 ? -18.642 -6.082 12.322 1.00 98.12 110 GLN A CA 1
ATOM 842 C C . GLN A 1 110 ? -17.663 -5.465 11.310 1.00 98.12 110 GLN A C 1
ATOM 844 O O . GLN A 1 110 ? -17.066 -6.184 10.505 1.00 98.12 110 GLN A O 1
ATOM 849 N N . GLU A 1 111 ? -17.457 -4.147 11.344 1.00 98.06 111 GLU A N 1
ATOM 850 C CA . GLU A 1 111 ? -16.507 -3.479 10.443 1.00 98.06 111 GLU A CA 1
ATOM 851 C C . GLU A 1 111 ? -15.047 -3.847 10.767 1.00 98.06 111 GLU A C 1
ATOM 853 O O . GLU A 1 111 ? -14.245 -4.045 9.848 1.00 98.06 111 GLU A O 1
ATOM 858 N N . ILE A 1 112 ? -14.708 -4.023 12.051 1.00 98.19 112 ILE A N 1
ATOM 859 C CA . ILE A 1 112 ? -13.401 -4.545 12.482 1.00 98.19 112 ILE A CA 1
ATOM 860 C C . ILE A 1 112 ? -13.232 -6.007 12.059 1.00 98.19 112 ILE A C 1
ATOM 862 O O . ILE A 1 112 ? -12.179 -6.376 11.541 1.00 98.19 112 ILE A O 1
ATOM 866 N N . ALA A 1 113 ? -14.261 -6.845 12.213 1.00 98.12 113 ALA A N 1
ATOM 867 C CA . ALA A 1 113 ? -14.216 -8.233 11.760 1.00 98.12 113 ALA A CA 1
ATOM 868 C C . ALA A 1 113 ? -13.965 -8.321 10.246 1.00 98.12 113 ALA A C 1
ATOM 870 O O . ALA A 1 113 ? -13.117 -9.101 9.805 1.00 98.12 113 ALA A O 1
ATOM 871 N N . ARG A 1 114 ? -14.627 -7.470 9.446 1.00 98.25 114 ARG A N 1
ATOM 872 C CA . ARG A 1 114 ? -14.370 -7.355 8.001 1.00 98.25 114 ARG A CA 1
ATOM 873 C C . ARG A 1 114 ? -12.920 -6.956 7.718 1.00 98.25 114 ARG A C 1
ATOM 875 O O . ARG A 1 114 ? -12.286 -7.578 6.870 1.00 98.25 114 ARG A O 1
ATOM 882 N N . LEU A 1 115 ? -12.389 -5.960 8.431 1.00 97.75 115 LEU A N 1
ATOM 883 C CA . LEU A 1 115 ? -10.999 -5.519 8.284 1.00 97.75 115 LEU A CA 1
ATOM 884 C C . LEU A 1 115 ? -10.002 -6.655 8.545 1.00 97.75 115 LEU A C 1
ATOM 886 O O . LEU A 1 115 ? -9.157 -6.941 7.697 1.00 97.75 115 LEU A O 1
ATOM 890 N N . LEU A 1 116 ? -10.125 -7.325 9.691 1.00 95.81 116 LEU A N 1
ATOM 891 C CA . LEU A 1 116 ? -9.225 -8.413 10.079 1.00 95.81 116 LEU A CA 1
ATOM 892 C C . LEU A 1 116 ? -9.337 -9.607 9.127 1.00 95.81 116 LEU A C 1
ATOM 894 O O . LEU A 1 116 ? -8.330 -10.237 8.807 1.00 95.81 116 LEU A O 1
ATOM 898 N N . THR A 1 117 ? -10.541 -9.883 8.620 1.00 97.06 117 THR A N 1
ATOM 899 C CA . THR A 1 117 ? -10.762 -10.917 7.601 1.00 97.06 117 THR A CA 1
ATOM 900 C C . THR A 1 117 ? -10.030 -10.574 6.307 1.00 97.06 117 THR A C 1
ATOM 902 O O . THR A 1 117 ? -9.276 -11.403 5.802 1.00 97.06 117 THR A O 1
ATOM 905 N N . LEU A 1 118 ? -10.183 -9.347 5.791 1.00 94.69 118 LEU A N 1
ATOM 906 C CA . LEU A 1 118 ? -9.466 -8.895 4.592 1.00 94.69 118 LEU A CA 1
ATOM 907 C C . LEU A 1 118 ? -7.948 -8.986 4.778 1.00 94.69 118 LEU A C 1
ATOM 909 O O . LEU A 1 118 ? -7.250 -9.499 3.903 1.00 94.69 118 LEU A O 1
ATOM 913 N N . GLN A 1 119 ? -7.438 -8.545 5.931 1.00 91.12 119 GLN A N 1
ATOM 914 C CA . GLN A 1 119 ? -6.015 -8.617 6.250 1.00 91.12 119 GLN A CA 1
ATOM 915 C C . GLN A 1 119 ? -5.518 -10.067 6.281 1.00 91.12 119 GLN A C 1
ATOM 917 O O . GLN A 1 119 ? -4.491 -10.378 5.678 1.00 91.12 119 GLN A O 1
ATOM 922 N N . ARG A 1 120 ? -6.260 -10.973 6.928 1.00 92.62 120 ARG A N 1
ATOM 923 C CA . ARG A 1 120 ? -5.893 -12.389 7.025 1.00 92.62 120 ARG A CA 1
ATOM 924 C C . ARG A 1 120 ? -5.938 -13.099 5.673 1.00 92.62 120 ARG A C 1
ATOM 926 O O . ARG A 1 120 ? -5.023 -13.850 5.351 1.00 92.62 120 ARG A O 1
ATOM 933 N N . VAL A 1 121 ? -6.959 -12.840 4.858 1.00 91.50 121 VAL A N 1
ATOM 934 C CA . VAL A 1 121 ? -7.068 -13.408 3.504 1.00 91.50 121 VAL A CA 1
ATOM 935 C C . VAL A 1 121 ? -5.946 -12.894 2.598 1.00 91.50 121 VAL A C 1
ATOM 937 O O . VAL A 1 121 ? -5.384 -13.668 1.819 1.00 91.50 121 VAL A O 1
ATOM 940 N N . SER A 1 122 ? -5.573 -11.617 2.728 1.00 87.94 122 SER A N 1
ATOM 941 C CA . SER A 1 122 ? -4.417 -11.044 2.029 1.00 87.94 122 SER A CA 1
ATOM 942 C C . SER A 1 122 ? -3.114 -11.752 2.426 1.00 87.94 122 SER A C 1
ATOM 944 O O . SER A 1 122 ? -2.379 -12.218 1.555 1.00 87.94 122 SER A O 1
ATOM 946 N N . GLN A 1 123 ? -2.882 -11.950 3.731 1.00 87.06 123 GLN A N 1
ATOM 947 C CA . GLN A 1 123 ? -1.733 -12.708 4.248 1.00 87.06 123 GLN A CA 1
ATOM 948 C C . GLN A 1 123 ? -1.694 -14.135 3.691 1.00 87.06 123 GLN A C 1
ATOM 950 O O . GLN A 1 123 ? -0.681 -14.555 3.145 1.00 87.06 123 GLN A O 1
ATOM 955 N N . TRP A 1 124 ? -2.801 -14.877 3.739 1.00 88.25 124 TRP A N 1
ATOM 956 C CA . TRP A 1 124 ? -2.839 -16.234 3.184 1.00 88.25 124 TRP A CA 1
ATOM 957 C C . TRP A 1 124 ? -2.622 -16.279 1.671 1.00 88.25 124 TRP A C 1
ATOM 959 O O . TRP A 1 124 ? -2.024 -17.226 1.161 1.00 88.25 124 TRP A O 1
ATOM 969 N N . THR A 1 125 ? -3.074 -15.261 0.939 1.00 86.94 125 THR A N 1
ATOM 970 C CA . THR A 1 125 ? -2.809 -15.145 -0.501 1.00 86.94 125 THR A CA 1
ATOM 971 C C . THR A 1 125 ? -1.320 -14.945 -0.770 1.00 86.94 125 THR A C 1
ATOM 973 O O . THR A 1 125 ? -0.769 -15.591 -1.663 1.00 86.94 125 THR A O 1
ATOM 976 N N . ALA A 1 126 ? -0.657 -14.116 0.035 1.00 83.19 126 ALA A N 1
ATOM 977 C CA . ALA A 1 126 ? 0.784 -13.919 -0.023 1.00 83.19 126 ALA A CA 1
ATOM 978 C C . ALA A 1 126 ? 1.572 -15.190 0.326 1.00 83.19 126 ALA A C 1
ATOM 980 O O . ALA A 1 126 ? 2.471 -15.570 -0.426 1.00 83.19 126 ALA A O 1
ATOM 981 N N . GLU A 1 127 ? 1.206 -15.881 1.409 1.00 87.00 127 GLU A N 1
ATOM 982 C CA . GLU A 1 127 ? 1.851 -17.137 1.811 1.00 87.00 127 GLU A CA 1
ATOM 983 C C . GLU A 1 127 ? 1.688 -18.219 0.742 1.00 87.00 127 GLU A C 1
ATOM 985 O O . GLU A 1 127 ? 2.650 -18.896 0.383 1.00 87.00 127 GLU A O 1
ATOM 990 N N . ARG A 1 128 ? 0.499 -18.331 0.137 1.00 87.56 128 ARG A N 1
ATOM 991 C CA . ARG A 1 128 ? 0.273 -19.240 -0.994 1.00 87.56 128 ARG A CA 1
ATOM 992 C C . ARG A 1 128 ? 1.148 -18.883 -2.197 1.00 87.56 128 ARG A C 1
ATOM 994 O O . ARG A 1 128 ? 1.724 -19.778 -2.811 1.00 87.56 128 ARG A O 1
ATOM 1001 N N . ALA A 1 129 ? 1.290 -17.597 -2.521 1.00 84.88 129 ALA A N 1
ATOM 1002 C CA . ALA A 1 129 ? 2.173 -17.150 -3.598 1.00 84.88 129 ALA A CA 1
ATOM 1003 C C . ALA A 1 129 ? 3.651 -17.460 -3.293 1.00 84.88 129 ALA A C 1
ATOM 1005 O O . ALA A 1 129 ? 4.388 -17.887 -4.181 1.00 84.88 129 ALA A O 1
ATOM 1006 N N . LYS A 1 130 ? 4.086 -17.289 -2.037 1.00 84.88 130 LYS A N 1
ATOM 1007 C CA . LYS A 1 130 ? 5.433 -17.648 -1.565 1.00 84.88 130 LYS A CA 1
ATOM 1008 C C . LYS A 1 130 ? 5.677 -19.154 -1.679 1.00 84.88 130 LYS A C 1
ATOM 1010 O O . LYS A 1 130 ? 6.691 -19.551 -2.248 1.00 84.88 130 LYS A O 1
ATOM 1015 N N . ALA A 1 131 ? 4.732 -19.976 -1.227 1.00 88.88 131 ALA A N 1
ATOM 1016 C CA . ALA A 1 131 ? 4.803 -21.432 -1.326 1.00 88.88 131 ALA A CA 1
ATOM 1017 C C . ALA A 1 131 ? 4.856 -21.914 -2.786 1.00 88.88 131 ALA A C 1
ATOM 1019 O O . ALA A 1 131 ? 5.710 -22.724 -3.135 1.00 88.88 131 ALA A O 1
ATOM 1020 N N . ASN A 1 132 ? 4.014 -21.364 -3.669 1.00 88.06 132 ASN A N 1
ATOM 1021 C CA . ASN A 1 132 ? 4.054 -21.673 -5.102 1.00 88.06 132 ASN A CA 1
ATOM 1022 C C . ASN A 1 132 ? 5.431 -21.375 -5.716 1.00 88.06 132 ASN A C 1
ATOM 1024 O O . ASN A 1 132 ? 5.958 -22.199 -6.462 1.00 88.06 132 ASN A O 1
ATOM 1028 N N . ARG A 1 133 ? 6.038 -20.231 -5.371 1.00 85.06 133 ARG A N 1
ATOM 1029 C CA . ARG A 1 133 ? 7.387 -19.876 -5.840 1.00 85.06 133 ARG A CA 1
ATOM 1030 C C . ARG A 1 133 ? 8.464 -20.816 -5.308 1.00 85.06 133 ARG A C 1
ATOM 1032 O O . ARG A 1 133 ? 9.355 -21.177 -6.065 1.00 85.06 133 ARG A O 1
ATOM 1039 N N . ALA A 1 134 ? 8.383 -21.217 -4.039 1.00 87.31 134 ALA A N 1
ATOM 1040 C CA . ALA A 1 134 ? 9.319 -22.179 -3.455 1.00 87.31 134 ALA A CA 1
ATOM 1041 C C . ALA A 1 134 ? 9.275 -23.542 -4.173 1.00 87.31 134 ALA A C 1
ATOM 1043 O O . ALA A 1 134 ? 10.291 -24.217 -4.274 1.00 87.31 134 ALA A O 1
ATOM 1044 N N . LEU A 1 135 ? 8.119 -23.905 -4.741 1.00 93.00 135 LEU A N 1
ATOM 1045 C CA . LEU A 1 135 ? 7.937 -25.084 -5.596 1.00 93.00 135 LEU A CA 1
ATOM 1046 C C . LEU A 1 135 ? 8.358 -24.862 -7.064 1.00 93.00 135 LEU A C 1
ATOM 1048 O O . LEU A 1 135 ? 8.073 -25.706 -7.910 1.00 93.00 135 LEU A O 1
ATOM 1052 N N . GLY A 1 136 ? 8.968 -23.721 -7.404 1.00 88.81 136 GLY A N 1
ATOM 1053 C CA . GLY A 1 136 ? 9.391 -23.396 -8.771 1.00 88.81 136 GLY A CA 1
ATOM 1054 C C . GLY A 1 136 ? 8.241 -23.121 -9.745 1.00 88.81 136 GLY A C 1
ATOM 1055 O O . GLY A 1 136 ? 8.462 -23.075 -10.954 1.00 88.81 136 GLY A O 1
ATOM 1056 N N . ARG A 1 137 ? 7.007 -22.935 -9.253 1.00 86.88 137 ARG A N 1
ATOM 1057 C CA . ARG A 1 137 ? 5.860 -22.633 -10.119 1.00 86.88 137 ARG A CA 1
ATOM 1058 C C . ARG A 1 137 ? 6.023 -21.244 -10.742 1.00 86.88 137 ARG A C 1
ATOM 1060 O O . ARG A 1 137 ? 6.495 -20.325 -10.062 1.00 86.88 137 ARG A O 1
ATOM 1067 N N . PRO A 1 138 ? 5.611 -21.063 -12.009 1.00 80.88 138 PRO A N 1
ATOM 1068 C CA . PRO A 1 138 ? 5.676 -19.760 -12.649 1.00 80.88 138 PRO A CA 1
ATOM 1069 C C . PRO A 1 138 ? 4.814 -18.742 -11.880 1.00 80.88 138 PRO A C 1
ATOM 1071 O O . PRO A 1 138 ? 3.757 -19.110 -11.361 1.00 80.88 138 PRO A O 1
ATOM 1074 N N . PRO A 1 139 ? 5.238 -17.468 -11.789 1.00 78.25 139 PRO A N 1
ATOM 1075 C CA . PRO A 1 139 ? 4.431 -16.421 -11.172 1.00 78.25 139 PRO A CA 1
ATOM 1076 C C . PRO A 1 139 ? 3.092 -16.257 -11.900 1.00 78.25 139 PRO A C 1
ATOM 1078 O O . PRO A 1 139 ? 3.072 -16.106 -13.121 1.00 78.25 139 PRO A O 1
ATOM 1081 N N . GLY A 1 140 ? 1.992 -16.259 -11.151 1.00 82.06 140 GLY A N 1
ATOM 1082 C CA . GLY A 1 140 ? 0.652 -16.017 -11.667 1.00 82.06 140 GLY A CA 1
ATOM 1083 C C . GLY A 1 140 ? 0.134 -14.610 -11.320 1.00 82.06 140 GLY A C 1
ATOM 1084 O O . GLY A 1 140 ? 0.917 -13.672 -11.124 1.00 82.06 140 GLY A O 1
ATOM 1085 N N . PRO A 1 141 ? -1.198 -14.432 -11.238 1.00 88.19 141 PRO A N 1
ATOM 1086 C CA . PRO A 1 141 ? -1.829 -13.141 -10.954 1.00 88.19 141 PRO A CA 1
ATOM 1087 C C . PRO A 1 141 ? -1.693 -12.668 -9.498 1.00 88.19 141 PRO A C 1
ATOM 1089 O O . PRO A 1 141 ? -2.206 -11.603 -9.146 1.00 88.19 141 PRO A O 1
ATOM 1092 N N . GLU A 1 142 ? -1.029 -13.430 -8.626 1.00 85.69 142 GLU A N 1
ATOM 1093 C CA . GLU A 1 142 ? -1.019 -13.185 -7.183 1.00 85.69 142 GLU A CA 1
ATOM 1094 C C . GLU A 1 142 ? -0.424 -11.824 -6.807 1.00 85.69 142 GLU A C 1
ATOM 1096 O O . GLU A 1 142 ? -0.849 -11.239 -5.815 1.00 85.69 142 GLU A O 1
ATOM 1101 N N . GLY A 1 143 ? 0.506 -11.284 -7.603 1.00 83.06 143 GLY A N 1
ATOM 1102 C CA . GLY A 1 143 ? 1.057 -9.943 -7.379 1.00 83.06 143 GLY A CA 1
ATOM 1103 C C . GLY A 1 143 ? 0.004 -8.837 -7.526 1.00 83.06 143 GLY A C 1
ATOM 1104 O O . GLY A 1 143 ? -0.106 -7.965 -6.664 1.00 83.06 143 GLY A O 1
ATOM 1105 N N . SER A 1 144 ? -0.817 -8.901 -8.579 1.00 88.69 144 SER A N 1
ATOM 1106 C CA . SER A 1 144 ? -1.907 -7.942 -8.814 1.00 88.69 144 SER A CA 1
ATOM 1107 C C . SER A 1 144 ? -3.035 -8.101 -7.794 1.00 88.69 144 SER A C 1
ATOM 1109 O O . SER A 1 144 ? -3.546 -7.102 -7.285 1.00 88.69 144 SER A O 1
ATOM 1111 N N . ILE A 1 145 ? -3.373 -9.345 -7.428 1.00 90.38 145 ILE A N 1
ATOM 1112 C CA . ILE A 1 145 ? -4.336 -9.635 -6.352 1.00 90.38 145 ILE A CA 1
ATOM 1113 C C . ILE A 1 145 ? -3.830 -9.071 -5.018 1.00 90.38 145 ILE A C 1
ATOM 1115 O O . ILE A 1 145 ? -4.582 -8.397 -4.316 1.00 90.38 145 ILE A O 1
ATOM 1119 N N . GLY A 1 146 ? -2.557 -9.304 -4.685 1.00 87.56 146 GLY A N 1
ATOM 1120 C CA . GLY A 1 146 ? -1.921 -8.800 -3.468 1.00 87.56 146 GLY A CA 1
ATOM 1121 C C . GLY A 1 146 ? -1.945 -7.274 -3.391 1.00 87.56 146 GLY A C 1
ATOM 1122 O O . GLY A 1 146 ? -2.385 -6.721 -2.383 1.00 87.56 146 GLY A O 1
ATOM 1123 N N . LYS A 1 147 ? -1.589 -6.580 -4.483 1.00 88.25 147 LYS A N 1
ATOM 1124 C CA . LYS A 1 147 ? -1.657 -5.111 -4.548 1.00 88.25 147 LYS A CA 1
ATOM 1125 C C . LYS A 1 147 ? -3.072 -4.601 -4.277 1.00 88.25 147 LYS A C 1
ATOM 1127 O O . LYS A 1 147 ? -3.254 -3.730 -3.429 1.00 88.25 147 LYS A O 1
ATOM 1132 N N . LEU A 1 148 ? -4.080 -5.149 -4.960 1.00 92.19 148 LEU A N 1
ATOM 1133 C CA . LEU A 1 148 ? -5.479 -4.758 -4.747 1.00 92.19 148 LEU A CA 1
ATOM 1134 C C . LEU A 1 148 ? -5.942 -5.039 -3.312 1.00 92.19 148 LEU A C 1
ATOM 1136 O O . LEU A 1 148 ? -6.642 -4.222 -2.712 1.00 92.19 148 LEU A O 1
ATOM 1140 N N . ALA A 1 149 ? -5.520 -6.166 -2.737 1.00 92.25 149 ALA A N 1
ATOM 1141 C CA . ALA A 1 149 ? -5.827 -6.506 -1.355 1.00 92.25 149 ALA A CA 1
ATOM 1142 C C . ALA A 1 149 ? -5.239 -5.482 -0.369 1.00 92.25 149 ALA A C 1
ATOM 1144 O O . ALA A 1 149 ? -5.929 -5.109 0.579 1.00 92.25 149 ALA A O 1
ATOM 1145 N N . ILE A 1 150 ? -4.023 -4.969 -0.606 1.00 89.25 150 ILE A N 1
ATOM 1146 C CA . ILE A 1 150 ? -3.432 -3.886 0.201 1.00 89.25 150 ILE A CA 1
ATOM 1147 C C . ILE A 1 150 ? -4.317 -2.632 0.156 1.00 89.25 150 ILE A C 1
ATOM 1149 O O . ILE A 1 150 ? -4.666 -2.106 1.215 1.00 89.25 150 ILE A O 1
ATOM 1153 N N . SER A 1 151 ? -4.742 -2.188 -1.033 1.00 93.44 151 SER A N 1
ATOM 1154 C CA . SER A 1 151 ? -5.661 -1.047 -1.176 1.00 93.44 151 SER A CA 1
ATOM 1155 C C . SER A 1 151 ? -6.975 -1.274 -0.421 1.00 93.44 151 SER A C 1
ATOM 1157 O O . SER A 1 151 ? -7.467 -0.379 0.266 1.00 93.44 151 SER A O 1
ATOM 1159 N N . HIS A 1 152 ? -7.546 -2.480 -0.508 1.00 95.38 152 HIS A N 1
ATOM 1160 C CA . HIS A 1 152 ? -8.802 -2.823 0.165 1.00 95.38 152 HIS A CA 1
ATOM 1161 C C . HIS A 1 152 ? -8.670 -2.824 1.689 1.00 95.38 152 HIS A C 1
ATOM 1163 O O . HIS A 1 152 ? -9.529 -2.264 2.371 1.00 95.38 152 HIS A O 1
ATOM 1169 N N . VAL A 1 153 ? -7.593 -3.405 2.223 1.00 95.94 153 VAL A N 1
ATOM 1170 C CA . VAL A 1 153 ? -7.302 -3.393 3.663 1.00 95.94 153 VAL A CA 1
ATOM 1171 C C . VAL A 1 153 ? -7.115 -1.959 4.153 1.00 95.94 153 VAL A C 1
ATOM 1173 O O . VAL A 1 153 ? -7.752 -1.575 5.131 1.00 95.94 153 VAL A O 1
ATOM 1176 N N . ALA A 1 154 ? -6.319 -1.147 3.452 1.00 96.12 154 ALA A N 1
ATOM 1177 C CA . ALA A 1 154 ? -6.062 0.237 3.844 1.00 96.12 154 ALA A CA 1
ATOM 1178 C C . ALA A 1 154 ? -7.346 1.087 3.848 1.00 96.12 154 ALA A C 1
ATOM 1180 O O . ALA A 1 154 ? -7.617 1.785 4.826 1.00 96.12 154 ALA A O 1
ATOM 1181 N N . ARG A 1 155 ? -8.188 0.980 2.806 1.00 97.25 155 ARG A N 1
ATOM 1182 C CA . ARG A 1 155 ? -9.484 1.683 2.743 1.00 97.25 155 ARG A CA 1
ATOM 1183 C C . ARG A 1 155 ? -10.449 1.222 3.833 1.00 97.25 155 ARG A C 1
ATOM 1185 O O . ARG A 1 155 ? -11.111 2.052 4.455 1.00 97.25 155 ARG A O 1
ATOM 1192 N N . GLN A 1 156 ? -10.522 -0.083 4.096 1.00 98.06 156 GLN A N 1
ATOM 1193 C CA . GLN A 1 156 ? -11.371 -0.609 5.163 1.00 98.06 156 GLN A CA 1
ATOM 1194 C C . GLN A 1 156 ? -10.882 -0.152 6.547 1.00 98.06 156 GLN A C 1
ATOM 1196 O O . GLN A 1 156 ? -11.702 0.184 7.399 1.00 98.06 156 GLN A O 1
ATOM 1201 N N . ALA A 1 157 ? -9.567 -0.085 6.768 1.00 97.50 157 ALA A N 1
ATOM 1202 C CA . ALA A 1 157 ? -8.997 0.412 8.016 1.00 97.50 157 ALA A CA 1
ATOM 1203 C C . ALA A 1 157 ? -9.285 1.904 8.214 1.00 97.50 157 ALA A C 1
ATOM 1205 O O . ALA A 1 157 ? -9.774 2.291 9.274 1.00 97.50 157 ALA A O 1
ATOM 1206 N N . ALA A 1 158 ? -9.099 2.722 7.172 1.00 96.69 158 ALA A N 1
ATOM 1207 C CA . ALA A 1 158 ? -9.478 4.133 7.181 1.00 96.69 158 ALA A CA 1
ATOM 1208 C C . ALA A 1 158 ? -10.957 4.316 7.550 1.00 96.69 158 ALA A C 1
ATOM 1210 O O . ALA A 1 158 ? -11.277 5.097 8.439 1.00 96.69 158 ALA A O 1
ATOM 1211 N N . ARG A 1 159 ? -11.856 3.522 6.951 1.00 96.56 159 ARG A N 1
ATOM 1212 C CA . ARG A 1 159 ? -13.293 3.548 7.264 1.00 96.56 159 ARG A CA 1
ATOM 1213 C C . ARG A 1 159 ? -13.582 3.227 8.732 1.00 96.56 159 ARG A C 1
ATOM 1215 O O . ARG A 1 159 ? -14.383 3.918 9.362 1.00 96.56 159 ARG A O 1
ATOM 1222 N N . VAL A 1 160 ? -12.946 2.189 9.278 1.00 97.81 160 VAL A N 1
ATOM 1223 C CA . VAL A 1 160 ? -13.070 1.828 10.699 1.00 97.81 160 VAL A CA 1
ATOM 1224 C C . VAL A 1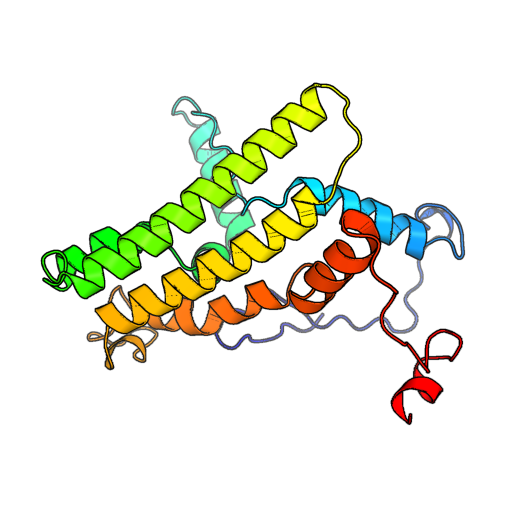 160 ? -12.576 2.976 11.579 1.00 97.81 160 VAL A C 1
ATOM 1226 O O . VAL A 1 160 ? -13.288 3.397 12.488 1.00 97.81 160 VAL A O 1
ATOM 1229 N N . HIS A 1 161 ? -11.400 3.529 11.287 1.00 97.06 161 HIS A N 1
ATOM 1230 C CA . HIS A 1 161 ? -10.822 4.631 12.050 1.00 97.06 161 HIS A CA 1
ATOM 1231 C C . HIS A 1 161 ? -11.679 5.900 12.006 1.00 97.06 161 HIS A C 1
ATOM 1233 O O . HIS A 1 161 ? -11.939 6.469 13.066 1.00 97.06 161 HIS A O 1
ATOM 1239 N N . SER A 1 162 ? -12.203 6.294 10.842 1.00 94.69 162 SER A N 1
ATOM 1240 C CA . SER A 1 162 ? -13.150 7.412 10.730 1.00 94.69 162 SER A CA 1
ATOM 1241 C C . SER A 1 162 ? -14.397 7.191 11.583 1.00 94.69 162 SER A C 1
ATOM 1243 O O . SER A 1 162 ? -14.844 8.109 12.264 1.00 94.69 162 SER A O 1
ATOM 1245 N N . ARG A 1 163 ? -14.952 5.970 11.594 1.00 94.88 163 ARG A N 1
ATOM 1246 C CA . ARG A 1 163 ? -16.146 5.653 12.392 1.00 94.88 163 ARG A CA 1
ATOM 1247 C C . ARG A 1 163 ? -15.879 5.741 13.894 1.00 94.88 163 ARG A C 1
ATOM 1249 O O . ARG A 1 163 ? -16.722 6.245 14.623 1.00 94.88 163 ARG A O 1
ATOM 1256 N N . LEU A 1 164 ? -14.717 5.263 14.337 1.00 96.00 164 LEU A N 1
ATOM 1257 C CA . LEU A 1 164 ? -14.305 5.304 15.742 1.00 96.00 164 LEU A CA 1
ATOM 1258 C C . LEU A 1 164 ? -13.988 6.729 16.217 1.00 96.00 164 LEU A C 1
ATOM 1260 O O . LEU A 1 164 ? -14.380 7.116 17.314 1.00 96.00 164 LEU A O 1
ATOM 1264 N N . GLY A 1 165 ? -13.291 7.513 15.390 1.00 93.50 165 GLY A N 1
ATOM 1265 C CA . GLY A 1 165 ? -12.913 8.888 15.717 1.00 93.50 165 GLY A CA 1
ATOM 1266 C C . GLY A 1 165 ? -14.048 9.900 15.542 1.00 93.50 165 GLY A C 1
ATOM 1267 O O . GLY A 1 165 ? -14.007 10.979 16.138 1.00 93.50 165 GLY A O 1
ATOM 1268 N N . GLY A 1 166 ? -15.060 9.574 14.732 1.00 93.88 166 GLY A N 1
ATOM 1269 C CA . GLY A 1 166 ? -16.130 10.498 14.366 1.00 93.88 166 GLY A CA 1
ATOM 1270 C C . GLY A 1 166 ? -15.569 11.789 13.749 1.00 93.88 166 GLY A C 1
ATOM 1271 O O . GLY A 1 166 ? -14.529 11.750 13.083 1.00 93.88 166 GLY A O 1
ATOM 1272 N N . PRO A 1 167 ? -16.189 12.954 14.007 1.00 94.75 167 PRO A N 1
ATOM 1273 C CA . PRO A 1 167 ? -15.685 14.245 13.527 1.00 94.75 167 PRO A CA 1
ATOM 1274 C C . PRO A 1 167 ? -14.259 14.571 13.994 1.00 94.75 167 PRO A C 1
ATOM 1276 O O . PRO A 1 167 ? -13.511 15.222 13.270 1.00 94.75 167 PRO A O 1
ATOM 1279 N N . ARG A 1 168 ? -13.841 14.064 15.165 1.00 94.31 168 ARG A N 1
ATOM 1280 C CA . ARG A 1 168 ? -12.487 14.292 15.699 1.00 94.31 168 ARG A CA 1
ATOM 1281 C C . ARG A 1 168 ? -11.393 13.639 14.857 1.00 94.31 168 ARG A C 1
ATOM 1283 O O . ARG A 1 168 ? -10.237 14.015 14.986 1.00 94.31 168 ARG A O 1
ATOM 1290 N N . SER A 1 169 ? -11.737 12.701 13.970 1.00 93.75 169 SER A N 1
ATOM 1291 C CA . SER A 1 169 ? -10.776 12.119 13.021 1.00 93.75 169 SER A CA 1
ATOM 1292 C C . SER A 1 169 ? -10.210 13.131 12.014 1.00 93.75 169 SER A C 1
ATOM 1294 O O . SER A 1 169 ? -9.199 12.841 11.383 1.00 93.75 169 SER A O 1
ATOM 1296 N N . MET A 1 170 ? -10.828 14.312 11.893 1.00 93.00 170 MET A N 1
ATOM 1297 C CA . MET A 1 170 ? -10.343 15.421 11.067 1.00 93.00 170 MET A CA 1
ATOM 1298 C C . MET A 1 170 ? -9.311 16.308 11.781 1.00 93.00 170 MET A C 1
ATOM 1300 O O . MET A 1 170 ? -8.685 17.141 11.129 1.00 93.00 170 MET A O 1
ATOM 1304 N N . LEU A 1 171 ? -9.136 16.155 13.099 1.00 94.81 171 LEU A N 1
ATOM 1305 C CA . LEU A 1 171 ? -8.146 16.905 13.872 1.00 94.81 171 LEU A CA 1
ATOM 1306 C C . LEU A 1 171 ? -6.757 16.291 13.660 1.00 94.81 171 LEU A C 1
ATOM 1308 O O . LEU A 1 171 ? -6.590 15.072 13.734 1.00 94.81 171 LEU A O 1
ATOM 1312 N N . ALA A 1 172 ? -5.769 17.138 13.383 1.00 90.31 172 ALA A N 1
ATOM 1313 C CA . ALA A 1 172 ? -4.431 16.734 12.960 1.00 90.31 172 ALA A CA 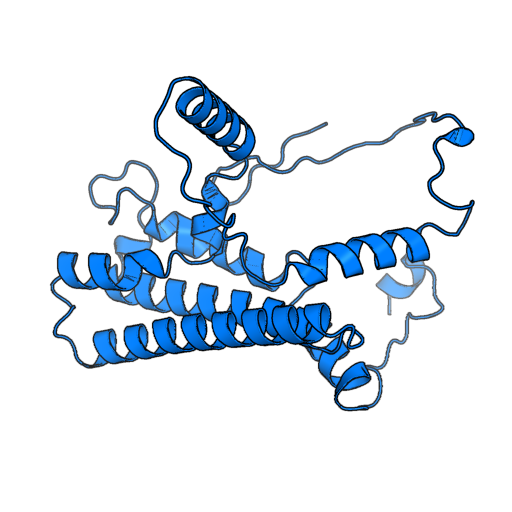1
ATOM 1314 C C . ALA A 1 172 ? -3.338 17.426 13.785 1.00 90.31 172 ALA A C 1
ATOM 1316 O O . ALA A 1 172 ? -3.581 18.429 14.456 1.00 90.31 172 ALA A O 1
ATOM 1317 N N . GLY A 1 173 ? -2.107 16.924 13.670 1.00 84.75 173 GLY A N 1
ATOM 1318 C CA . GLY A 1 173 ? -0.939 17.533 14.301 1.00 84.75 173 GLY A CA 1
ATOM 1319 C C . GLY A 1 173 ? -1.019 17.503 15.827 1.00 84.75 173 GLY A C 1
ATOM 1320 O O . GLY A 1 173 ? -1.402 16.497 16.411 1.00 84.75 173 GLY A O 1
ATOM 1321 N N . THR A 1 174 ? -0.645 18.612 16.464 1.00 88.12 174 THR A N 1
ATOM 1322 C CA . THR A 1 174 ? -0.545 18.741 17.927 1.00 88.12 174 THR A CA 1
ATOM 1323 C C . THR A 1 174 ? -1.846 19.195 18.594 1.00 88.12 174 THR A C 1
ATOM 1325 O O . THR A 1 174 ? -1.805 19.728 19.702 1.00 88.12 174 THR A O 1
ATOM 1328 N N . ASP A 1 175 ? -2.991 19.066 17.920 1.00 92.50 175 ASP A N 1
ATOM 1329 C CA . ASP A 1 175 ? -4.283 19.387 18.527 1.00 92.50 175 ASP A CA 1
ATOM 1330 C C . ASP A 1 175 ? -4.537 18.435 19.717 1.00 92.50 175 ASP A C 1
ATOM 1332 O O . ASP A 1 175 ? -4.553 17.216 19.527 1.00 92.50 175 ASP A O 1
ATOM 1336 N N . PRO A 1 176 ? -4.744 18.953 20.944 1.00 90.94 176 PRO A N 1
ATOM 1337 C CA . PRO A 1 176 ? -4.887 18.129 22.147 1.00 90.94 176 PRO A CA 1
ATOM 1338 C C . PRO A 1 176 ? -6.155 17.264 22.150 1.00 90.94 176 PRO A C 1
ATOM 1340 O O . PRO A 1 176 ? -6.293 16.361 22.975 1.00 90.94 176 PRO A O 1
ATOM 1343 N N . HIS A 1 177 ? -7.104 17.537 21.254 1.00 90.94 177 HIS A N 1
ATOM 1344 C CA . HIS A 1 177 ? -8.329 16.766 21.089 1.00 90.94 177 HIS A CA 1
ATOM 1345 C C . HIS A 1 177 ? -8.251 15.762 19.934 1.00 90.94 177 HIS A C 1
ATOM 1347 O O . HIS A 1 177 ? -9.194 14.979 19.748 1.00 90.94 177 HIS A O 1
ATOM 1353 N N . ALA A 1 178 ? -7.153 15.757 19.170 1.00 92.44 178 ALA A N 1
ATOM 1354 C CA . A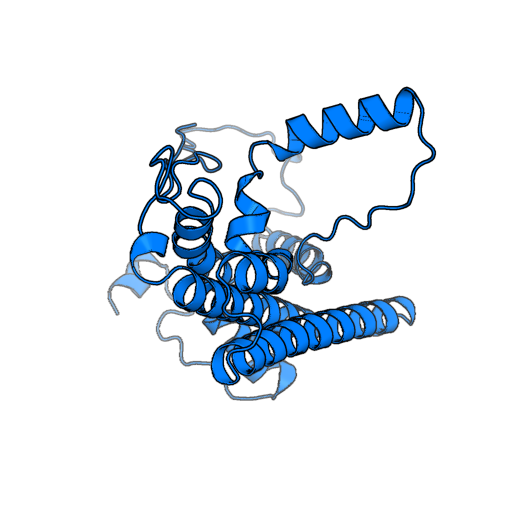LA A 1 178 ? -6.948 14.800 18.099 1.00 92.44 178 ALA A CA 1
ATOM 1355 C C . ALA A 1 178 ? -6.767 13.382 18.667 1.00 92.44 178 ALA A C 1
ATOM 1357 O O . ALA A 1 178 ? -5.883 13.145 19.493 1.00 92.44 178 ALA A O 1
ATOM 1358 N N . PRO A 1 179 ? -7.578 12.399 18.238 1.00 90.19 179 PRO A N 1
ATOM 1359 C CA . PRO A 1 179 ? -7.426 11.046 18.734 1.00 90.19 179 PRO A CA 1
ATOM 1360 C C . PRO A 1 179 ? -6.139 10.417 18.191 1.00 90.19 179 PRO A C 1
ATOM 1362 O O . PRO A 1 179 ? -5.778 10.607 17.027 1.00 90.19 179 PRO A O 1
ATOM 1365 N N . LEU A 1 180 ? -5.475 9.641 19.053 1.00 90.25 180 LEU A N 1
ATOM 1366 C CA . LEU A 1 180 ? -4.168 9.030 18.787 1.00 90.25 180 LEU A CA 1
ATOM 1367 C C . LEU A 1 180 ? -3.121 10.064 18.336 1.00 90.25 180 LEU A C 1
ATOM 1369 O O . LEU A 1 180 ? -2.396 9.816 17.377 1.00 90.25 180 LEU A O 1
ATOM 1373 N N . ASP A 1 181 ? -3.089 11.231 18.981 1.00 90.75 181 ASP A N 1
ATOM 1374 C CA . ASP A 1 181 ? -2.082 12.275 18.747 1.00 90.75 181 ASP A CA 1
ATOM 1375 C C . ASP A 1 181 ? -2.006 12.727 17.273 1.00 90.75 181 ASP A C 1
ATOM 1377 O O . ASP A 1 181 ? -0.935 12.852 16.682 1.00 90.75 181 ASP A O 1
ATOM 1381 N N . GLY A 1 182 ? -3.169 12.900 16.631 1.00 92.50 182 GLY A N 1
ATOM 1382 C CA . GLY A 1 182 ? -3.268 13.338 15.230 1.00 92.50 182 GLY A CA 1
ATOM 1383 C C . GLY A 1 182 ? -3.061 12.234 14.187 1.00 92.50 182 GLY A C 1
ATOM 1384 O O . GLY A 1 182 ? -3.262 12.469 12.992 1.00 92.50 182 GLY A O 1
ATOM 1385 N N . LEU A 1 183 ? -2.735 11.010 14.614 1.00 92.69 183 LEU A N 1
ATOM 1386 C CA . LEU A 1 183 ? -2.457 9.883 13.725 1.00 92.69 183 LEU A CA 1
ATOM 1387 C C . LEU A 1 183 ? -3.652 9.506 12.840 1.00 92.69 183 LEU A C 1
ATOM 1389 O O . LEU A 1 183 ? -3.462 9.060 11.709 1.00 92.69 183 LEU A O 1
ATOM 1393 N N . LEU A 1 184 ? -4.888 9.668 13.328 1.00 94.38 184 LEU A N 1
ATOM 1394 C CA . LEU A 1 184 ? -6.071 9.352 12.524 1.00 94.38 184 LEU A CA 1
ATOM 1395 C C . LEU A 1 184 ? -6.149 10.201 11.263 1.00 94.38 184 LEU A C 1
ATOM 1397 O O . LEU A 1 184 ? -6.313 9.641 10.181 1.00 94.38 184 LEU A O 1
ATOM 1401 N N . ALA A 1 185 ? -5.994 11.518 11.388 1.00 95.19 185 ALA A N 1
ATOM 1402 C CA . ALA A 1 185 ? -6.002 12.400 10.231 1.00 95.19 185 ALA A CA 1
ATOM 1403 C C . ALA A 1 185 ? -4.891 12.010 9.245 1.00 95.19 185 ALA A C 1
ATOM 1405 O O . ALA A 1 185 ? -5.151 11.922 8.046 1.00 95.19 185 ALA A O 1
ATOM 1406 N N . GLU A 1 186 ? -3.693 11.676 9.745 1.00 94.75 186 GLU A N 1
ATOM 1407 C CA . GLU A 1 186 ? -2.572 11.210 8.920 1.00 94.75 186 GLU A CA 1
ATOM 1408 C C . GLU A 1 186 ? -2.891 9.907 8.164 1.00 94.75 186 GLU A C 1
ATOM 1410 O O . GLU A 1 186 ? -2.560 9.786 6.982 1.00 94.75 186 GLU A O 1
ATOM 1415 N N . ILE A 1 187 ? -3.574 8.945 8.796 1.00 95.25 187 ILE A N 1
ATOM 1416 C CA . ILE A 1 187 ? -4.054 7.724 8.128 1.00 95.25 187 ILE A CA 1
ATOM 1417 C C . ILE A 1 187 ? -5.004 8.090 6.983 1.00 95.25 187 ILE A C 1
ATOM 1419 O O . ILE A 1 187 ? -4.792 7.652 5.850 1.00 95.25 187 ILE A O 1
ATOM 1423 N N . LEU A 1 188 ? -6.028 8.908 7.251 1.00 94.81 188 LEU A N 1
ATOM 1424 C CA . LEU A 1 188 ? -7.081 9.220 6.278 1.00 94.81 188 LEU A CA 1
ATOM 1425 C C . LEU A 1 188 ? -6.542 9.907 5.022 1.00 94.81 188 LEU A C 1
ATOM 1427 O O . LEU A 1 188 ? -6.937 9.552 3.912 1.00 94.81 188 LEU A O 1
ATOM 1431 N N . ILE A 1 189 ? -5.607 10.840 5.185 1.00 95.12 189 ILE A N 1
ATOM 1432 C CA . ILE A 1 189 ? -4.984 11.547 4.060 1.00 95.12 189 ILE A CA 1
ATOM 1433 C C . ILE A 1 189 ? -3.920 10.704 3.343 1.00 95.12 189 ILE A C 1
ATOM 1435 O O . ILE A 1 189 ? -3.643 10.937 2.171 1.00 95.12 189 ILE A O 1
ATOM 1439 N N . SER A 1 190 ? -3.333 9.702 4.006 1.00 94.88 190 SER A N 1
ATOM 1440 C CA . SER A 1 190 ? -2.272 8.872 3.416 1.00 94.88 190 SER A CA 1
ATOM 1441 C C . SER A 1 190 ? -2.801 7.640 2.671 1.00 94.88 190 SER A C 1
ATOM 1443 O O . SER A 1 190 ? -2.172 7.179 1.718 1.00 94.88 190 SER A O 1
ATOM 1445 N N . VAL A 1 191 ? -3.949 7.089 3.077 1.00 95.75 191 VAL A N 1
ATOM 1446 C CA . VAL A 1 191 ? -4.542 5.862 2.502 1.00 95.75 191 VAL A CA 1
ATOM 1447 C C . VAL A 1 191 ? -4.804 5.932 0.989 1.00 95.75 191 VAL A C 1
ATOM 1449 O O . VAL A 1 191 ? -4.506 4.940 0.314 1.00 95.75 191 VAL A O 1
ATOM 1452 N N . PRO A 1 192 ? -5.293 7.047 0.403 1.00 94.25 192 PRO A N 1
ATOM 1453 C CA . PRO A 1 192 ? -5.520 7.128 -1.042 1.00 94.25 192 PRO A CA 1
ATOM 1454 C C . PRO A 1 192 ? -4.283 6.787 -1.884 1.00 94.25 192 PRO A C 1
ATOM 1456 O O . PRO A 1 192 ? -4.416 6.198 -2.958 1.00 94.25 192 PRO A O 1
ATOM 1459 N N . ALA A 1 193 ? -3.075 7.057 -1.371 1.00 91.50 193 ALA A N 1
ATOM 1460 C CA . ALA A 1 193 ? -1.827 6.753 -2.064 1.00 91.50 193 ALA A CA 1
ATOM 1461 C C . ALA A 1 193 ? -1.677 5.258 -2.414 1.00 91.50 193 ALA A C 1
ATOM 1463 O O . ALA A 1 193 ? -1.084 4.942 -3.444 1.00 91.50 193 ALA A O 1
ATOM 1464 N N . GLN A 1 194 ? -2.245 4.336 -1.622 1.00 90.44 194 GLN A N 1
ATOM 1465 C CA . GLN A 1 194 ? -2.178 2.890 -1.898 1.00 90.44 194 GLN A CA 1
ATOM 1466 C C . GLN A 1 194 ? -2.878 2.501 -3.200 1.00 90.44 194 GLN A C 1
ATOM 1468 O O . GLN A 1 194 ? -2.428 1.610 -3.919 1.00 90.44 194 GLN A O 1
ATOM 1473 N N . SER A 1 195 ? -3.961 3.201 -3.545 1.00 91.81 195 SER A N 1
ATOM 1474 C CA . SER A 1 195 ? -4.720 2.891 -4.760 1.00 91.81 195 SER A CA 1
ATOM 1475 C C . SER A 1 195 ? -3.976 3.319 -6.032 1.00 91.81 195 SER A C 1
ATOM 1477 O O . SER A 1 195 ? -4.300 2.827 -7.108 1.00 91.81 195 SER A O 1
ATOM 1479 N N . ILE A 1 196 ? -2.934 4.152 -5.917 1.00 91.19 196 ILE A N 1
ATOM 1480 C CA . ILE A 1 196 ? -2.203 4.748 -7.047 1.00 91.19 196 ILE A CA 1
ATOM 1481 C C . ILE A 1 196 ? -0.771 4.204 -7.151 1.00 91.19 196 ILE A C 1
ATOM 1483 O O . ILE A 1 196 ? -0.332 3.794 -8.226 1.00 91.19 196 ILE A O 1
ATOM 1487 N N . ALA A 1 197 ? -0.032 4.201 -6.040 1.00 84.50 197 ALA A N 1
ATOM 1488 C CA . ALA A 1 197 ? 1.383 3.850 -6.020 1.00 84.50 197 ALA A CA 1
ATOM 1489 C C . ALA A 1 197 ? 1.620 2.377 -6.401 1.00 84.50 197 ALA A C 1
ATOM 1491 O O . ALA A 1 197 ? 0.840 1.494 -6.046 1.00 84.50 197 ALA A O 1
ATOM 1492 N N . GLY A 1 198 ? 2.718 2.106 -7.117 1.00 78.19 198 GLY A N 1
ATOM 1493 C CA . GLY A 1 198 ? 3.073 0.742 -7.537 1.00 78.19 198 GLY A CA 1
ATOM 1494 C C . GLY A 1 198 ? 2.143 0.144 -8.604 1.00 78.19 198 GLY A C 1
ATOM 1495 O O . GLY A 1 198 ? 2.077 -1.075 -8.754 1.00 78.19 198 GLY A O 1
ATOM 1496 N N . GLY A 1 199 ? 1.424 0.998 -9.342 1.00 84.06 199 GLY A N 1
ATOM 1497 C CA . GLY A 1 199 ? 0.448 0.630 -10.368 1.00 84.06 199 GLY A CA 1
ATOM 1498 C C . GLY A 1 199 ? -0.975 0.752 -9.836 1.00 84.06 199 GLY A C 1
ATOM 1499 O O . GLY A 1 199 ? -1.318 0.126 -8.832 1.00 84.06 199 GLY A O 1
ATOM 1500 N N . THR A 1 200 ? -1.803 1.552 -10.506 1.00 92.81 200 THR A N 1
ATOM 1501 C CA . THR A 1 200 ? -3.143 1.887 -10.014 1.00 92.81 200 THR A CA 1
ATOM 1502 C C . THR A 1 200 ? -4.030 0.653 -9.859 1.00 92.81 200 THR A C 1
ATOM 1504 O O . THR A 1 200 ? -3.799 -0.388 -10.480 1.00 92.81 200 THR A O 1
ATOM 1507 N N . ASP A 1 201 ? -5.035 0.749 -8.992 1.00 94.75 201 ASP A N 1
ATOM 1508 C CA . ASP A 1 201 ? -6.019 -0.316 -8.794 1.00 94.75 201 ASP A CA 1
ATOM 1509 C C . ASP A 1 201 ? -6.706 -0.705 -10.122 1.00 94.75 201 ASP A C 1
ATOM 1511 O O . ASP A 1 201 ? -6.959 -1.881 -10.373 1.00 94.75 201 ASP A O 1
ATOM 1515 N N . GLU A 1 202 ? -6.955 0.263 -11.000 1.00 94.94 202 GLU A N 1
ATOM 1516 C CA . GLU A 1 202 ? -7.531 0.079 -12.335 1.00 94.94 202 GLU A CA 1
ATOM 1517 C C . GLU A 1 202 ? -6.596 -0.746 -13.223 1.00 94.94 202 GLU A C 1
ATOM 1519 O O . GLU A 1 202 ? -7.004 -1.775 -13.755 1.00 94.94 202 GLU A O 1
ATOM 1524 N N . ILE A 1 203 ? -5.311 -0.382 -13.289 1.00 91.38 203 ILE A N 1
ATOM 1525 C CA . ILE A 1 203 ? -4.320 -1.132 -14.071 1.00 91.38 203 ILE A CA 1
ATOM 1526 C C . ILE A 1 203 ? -4.168 -2.563 -13.547 1.00 91.38 203 ILE A C 1
ATOM 1528 O O . ILE A 1 203 ? -4.046 -3.495 -14.342 1.00 91.38 203 ILE A O 1
ATOM 1532 N N . GLN A 1 204 ? -4.214 -2.782 -12.228 1.00 92.38 204 GLN A N 1
ATOM 1533 C CA . GLN A 1 204 ? -4.196 -4.149 -11.700 1.00 92.38 204 GLN A CA 1
ATOM 1534 C C . GLN A 1 204 ? -5.440 -4.944 -12.107 1.00 92.38 204 GLN A C 1
ATOM 1536 O O . GLN A 1 204 ? -5.314 -6.126 -12.420 1.00 92.38 204 GLN A O 1
ATOM 1541 N N . ARG A 1 205 ? -6.628 -4.325 -12.122 1.00 94.56 205 ARG A N 1
ATOM 1542 C CA . ARG A 1 205 ? -7.852 -4.985 -12.598 1.00 94.56 205 ARG A CA 1
ATOM 1543 C C . ARG A 1 205 ? -7.764 -5.332 -14.083 1.00 94.56 205 ARG A C 1
ATOM 1545 O O . ARG A 1 205 ? -8.113 -6.457 -14.428 1.00 94.56 205 ARG A O 1
ATOM 1552 N N . ASN A 1 206 ? -7.211 -4.451 -14.915 1.00 93.44 206 ASN A N 1
ATOM 1553 C CA . ASN A 1 206 ? -6.983 -4.732 -16.336 1.00 93.44 206 ASN A CA 1
ATOM 1554 C C . ASN A 1 206 ? -6.011 -5.903 -16.520 1.00 93.44 206 ASN A C 1
ATOM 1556 O O . ASN A 1 206 ? -6.309 -6.843 -17.249 1.00 93.44 206 ASN A O 1
ATOM 1560 N N . ILE A 1 207 ? -4.892 -5.919 -15.783 1.00 90.50 207 ILE A N 1
ATOM 1561 C CA . ILE A 1 207 ? -3.939 -7.041 -15.810 1.00 90.50 207 ILE A CA 1
ATOM 1562 C C . ILE A 1 207 ? -4.629 -8.361 -15.446 1.00 90.50 207 ILE A C 1
ATOM 1564 O O . ILE A 1 207 ? -4.386 -9.372 -16.102 1.00 90.50 207 ILE A O 1
ATOM 1568 N N . LEU A 1 208 ? -5.480 -8.369 -14.417 1.00 92.75 208 LEU A N 1
ATOM 1569 C CA . LEU A 1 208 ? -6.229 -9.564 -14.028 1.00 92.75 208 LEU A CA 1
ATOM 1570 C C . LEU A 1 208 ? -7.233 -9.984 -15.104 1.00 92.75 208 LEU A C 1
ATOM 1572 O O . LEU A 1 208 ? -7.273 -11.160 -15.460 1.00 92.75 208 LEU A O 1
ATOM 1576 N N . GLY A 1 209 ? -8.001 -9.040 -15.647 1.00 95.19 209 GLY A N 1
ATOM 1577 C CA . GLY A 1 209 ? -8.948 -9.297 -16.728 1.00 95.19 209 GLY A CA 1
ATOM 1578 C C . GLY A 1 209 ? -8.265 -9.908 -17.949 1.00 95.19 209 GLY A C 1
ATOM 1579 O O . GLY A 1 209 ? -8.616 -11.004 -18.373 1.00 95.19 209 GLY A O 1
ATOM 1580 N N . GLU A 1 210 ? -7.235 -9.247 -18.464 1.00 93.44 210 GLU A N 1
ATOM 1581 C CA . GLU A 1 210 ? -6.562 -9.643 -19.701 1.00 93.44 210 GLU A CA 1
ATOM 1582 C C . GLU A 1 210 ? -5.696 -10.893 -19.523 1.00 93.44 210 GLU A C 1
ATOM 1584 O O . GLU A 1 210 ? -5.792 -11.843 -20.297 1.00 93.44 210 GLU A O 1
ATOM 1589 N N . LYS A 1 211 ? -4.828 -10.916 -18.503 1.00 88.44 211 LYS A N 1
ATOM 1590 C CA . LYS A 1 211 ? -3.800 -11.963 -18.381 1.00 88.44 211 LYS A CA 1
ATOM 1591 C C . LYS A 1 211 ? -4.245 -13.178 -17.585 1.00 88.44 211 LYS A C 1
ATOM 1593 O O . LYS A 1 211 ? -3.708 -14.257 -17.813 1.00 88.44 211 LYS A O 1
ATOM 1598 N N . ALA A 1 212 ? -5.156 -13.010 -16.627 1.00 90.44 212 ALA A N 1
ATOM 1599 C CA . ALA A 1 212 ? -5.601 -14.113 -15.777 1.00 90.44 212 ALA A CA 1
ATOM 1600 C C . ALA A 1 212 ? -6.948 -14.683 -16.225 1.00 90.44 212 ALA A C 1
ATOM 1602 O O . ALA A 1 212 ? -7.138 -15.894 -16.165 1.00 90.44 212 ALA A O 1
ATOM 1603 N N . LEU A 1 213 ? -7.869 -13.822 -16.668 1.00 94.31 213 LEU A N 1
ATOM 1604 C CA . LEU A 1 213 ? -9.215 -14.221 -17.089 1.00 94.31 213 LEU A CA 1
ATOM 1605 C C . LEU A 1 213 ? -9.372 -14.330 -18.614 1.00 94.31 213 LEU A C 1
ATOM 1607 O O . LEU A 1 213 ? -10.392 -14.835 -19.071 1.00 94.31 213 LEU A O 1
ATOM 1611 N N . GLY A 1 214 ? -8.384 -13.885 -19.399 1.00 94.25 214 GLY A N 1
ATOM 1612 C CA . GLY A 1 214 ? -8.427 -13.946 -20.863 1.00 94.25 214 GLY A CA 1
ATOM 1613 C C . GLY A 1 214 ? -9.462 -13.010 -21.491 1.00 94.25 214 GLY A C 1
ATOM 1614 O O . GLY A 1 214 ? -9.913 -13.255 -22.609 1.00 94.25 214 GLY A O 1
ATOM 1615 N N . LEU A 1 215 ? -9.873 -11.962 -20.773 1.00 96.50 215 LEU A N 1
ATOM 1616 C CA . LEU A 1 215 ? -10.800 -10.963 -21.294 1.00 96.50 215 LEU A CA 1
ATOM 1617 C C . LEU A 1 215 ? -10.129 -10.123 -22.394 1.00 96.50 215 LEU A C 1
ATOM 1619 O O . LEU A 1 215 ? -8.904 -9.960 -22.383 1.00 96.50 215 LEU A O 1
ATOM 1623 N N . PRO A 1 216 ? -10.912 -9.559 -23.331 1.00 95.00 216 PRO A N 1
ATOM 1624 C CA . PRO A 1 216 ? -10.385 -8.627 -24.317 1.00 95.00 216 PRO A CA 1
ATOM 1625 C C . PRO A 1 216 ? -9.664 -7.450 -23.657 1.00 95.00 216 PRO A C 1
ATOM 1627 O O . PRO A 1 216 ? -10.094 -6.943 -22.620 1.00 95.00 216 PRO A O 1
ATOM 1630 N N . LYS A 1 217 ? -8.579 -7.007 -24.294 1.00 90.94 217 LYS A N 1
ATOM 1631 C CA . LYS A 1 217 ? -7.827 -5.823 -23.878 1.00 90.94 217 LYS A CA 1
ATOM 1632 C C . LYS A 1 217 ? -8.699 -4.569 -23.952 1.00 90.94 217 LYS A C 1
ATOM 1634 O O . LYS A 1 217 ? -9.484 -4.432 -24.892 1.00 90.94 217 LYS A O 1
ATOM 1639 N N . GLU A 1 218 ? -8.526 -3.646 -23.002 1.00 86.50 218 GLU A N 1
ATOM 1640 C CA . GLU A 1 218 ? -9.203 -2.348 -23.084 1.00 86.50 218 GLU A CA 1
ATOM 1641 C C . GLU A 1 218 ? -8.818 -1.604 -24.378 1.00 86.50 218 GLU A C 1
ATOM 1643 O O . GLU A 1 218 ? -7.636 -1.585 -24.750 1.00 86.50 218 GLU A O 1
ATOM 1648 N N . PRO A 1 219 ? -9.791 -0.994 -25.083 1.00 87.94 219 PRO A N 1
ATOM 1649 C CA . PRO A 1 219 ? -9.506 -0.174 -26.251 1.00 87.94 219 PRO A CA 1
ATOM 1650 C C . PRO A 1 219 ? -8.553 0.971 -25.901 1.00 87.94 219 PRO A C 1
ATOM 1652 O O . PRO A 1 219 ? -8.814 1.749 -24.989 1.00 87.94 219 PRO A O 1
ATOM 1655 N N . ASP A 1 220 ? -7.469 1.091 -26.664 1.00 85.94 220 ASP A N 1
ATOM 1656 C CA . ASP A 1 220 ? -6.482 2.160 -26.521 1.00 85.94 220 ASP A CA 1
ATOM 1657 C C . ASP A 1 220 ? -6.287 2.845 -27.883 1.00 85.94 220 ASP A C 1
ATOM 1659 O O . ASP A 1 220 ? -5.482 2.380 -28.699 1.00 85.94 220 ASP A O 1
ATOM 1663 N N . PRO A 1 221 ? -7.044 3.924 -28.161 1.00 86.38 221 PRO A N 1
ATOM 1664 C CA . PRO A 1 221 ? -6.943 4.677 -29.410 1.00 86.38 221 PRO A CA 1
ATOM 1665 C C . PRO A 1 221 ? -5.567 5.327 -29.619 1.00 86.38 221 PRO A C 1
ATOM 1667 O O . PRO A 1 221 ? -5.215 5.663 -30.746 1.00 86.38 221 PRO A O 1
ATOM 1670 N N . GLY A 1 222 ? -4.794 5.514 -28.543 1.00 85.94 222 GLY A N 1
ATOM 1671 C CA . GLY A 1 222 ? -3.494 6.178 -28.552 1.00 85.94 222 GLY A CA 1
ATOM 1672 C C . GLY A 1 222 ? -2.296 5.232 -28.611 1.00 85.94 222 GLY A C 1
ATOM 1673 O O . GLY A 1 222 ? -1.166 5.711 -28.610 1.00 85.94 222 GLY A O 1
ATOM 1674 N N . LYS A 1 223 ? -2.515 3.911 -28.660 1.00 83.25 223 LYS A N 1
ATOM 1675 C CA . LYS A 1 223 ? -1.475 2.886 -28.458 1.00 83.25 223 LYS A CA 1
ATOM 1676 C C . LYS A 1 223 ? -0.228 3.062 -29.331 1.00 83.25 223 LYS A C 1
ATOM 1678 O O . LYS A 1 223 ? 0.884 2.846 -28.854 1.00 83.25 223 LYS A O 1
ATOM 1683 N N . ASP A 1 224 ? -0.425 3.426 -30.594 1.00 86.94 224 ASP A N 1
ATOM 1684 C CA . ASP A 1 224 ? 0.651 3.561 -31.582 1.00 86.94 224 ASP A CA 1
ATOM 1685 C C . ASP A 1 224 ? 1.041 5.031 -31.830 1.00 86.94 224 ASP A C 1
ATOM 1687 O O . ASP A 1 224 ? 1.836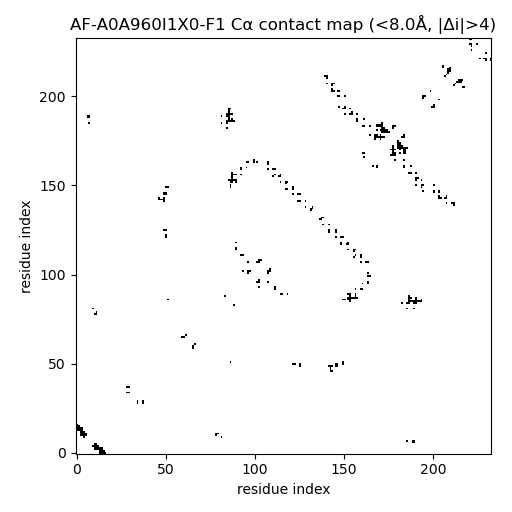 5.329 -32.721 1.00 86.94 224 ASP A O 1
ATOM 1691 N N . LEU A 1 225 ? 0.502 5.959 -31.031 1.00 87.69 225 LEU A N 1
ATOM 1692 C CA . LEU A 1 225 ? 0.750 7.390 -31.158 1.00 87.69 225 LEU A CA 1
ATOM 1693 C C . LEU A 1 225 ? 1.757 7.887 -30.112 1.00 87.69 225 LEU A C 1
ATOM 1695 O O . LEU A 1 225 ? 1.732 7.473 -28.949 1.00 87.69 225 LEU A O 1
ATOM 1699 N N . PRO A 1 226 ? 2.621 8.851 -30.469 1.00 86.00 226 PRO A N 1
ATOM 1700 C CA . PRO A 1 226 ? 3.396 9.592 -29.485 1.00 86.00 226 PRO A CA 1
ATOM 1701 C C . PRO A 1 226 ? 2.484 10.290 -28.463 1.00 86.00 226 PRO A C 1
ATOM 1703 O O . PRO A 1 226 ? 1.449 10.851 -28.820 1.00 86.00 226 PRO A O 1
ATOM 1706 N N . TYR A 1 227 ? 2.909 10.372 -27.195 1.00 82.06 227 TYR A N 1
ATOM 1707 C CA . TYR A 1 227 ? 2.106 10.978 -26.116 1.00 82.06 227 TYR A CA 1
ATOM 1708 C C . TYR A 1 227 ? 1.594 12.400 -26.433 1.00 82.06 227 TYR A C 1
ATOM 1710 O O . TYR A 1 227 ? 0.488 12.768 -26.040 1.00 82.06 227 TYR A O 1
ATOM 1718 N N . ARG A 1 228 ? 2.367 13.209 -27.181 1.00 87.69 228 ARG A N 1
ATOM 1719 C CA . ARG A 1 228 ? 1.946 14.570 -27.580 1.00 87.69 228 ARG A CA 1
ATOM 1720 C C . ARG A 1 228 ? 0.695 14.583 -28.465 1.00 87.69 228 ARG A C 1
ATOM 1722 O O . ARG A 1 228 ? 0.013 15.603 -28.493 1.00 87.69 228 ARG A O 1
ATOM 1729 N N . GLU A 1 229 ? 0.471 13.507 -29.214 1.00 90.06 229 GLU A N 1
ATOM 1730 C CA . GLU A 1 229 ? -0.653 13.317 -30.135 1.00 90.06 229 GLU A CA 1
ATOM 1731 C C . GLU A 1 229 ? -1.802 12.623 -29.404 1.00 90.06 229 GLU A C 1
ATOM 1733 O O . GLU A 1 229 ? -2.937 13.079 -29.489 1.00 90.06 229 GLU A O 1
ATOM 1738 N N . ALA A 1 230 ? -1.487 11.615 -28.584 1.00 87.06 230 ALA A N 1
ATOM 1739 C CA . ALA A 1 230 ? -2.475 10.881 -27.796 1.00 87.06 230 ALA A CA 1
ATOM 1740 C C . ALA A 1 230 ? -3.231 11.756 -26.776 1.00 87.06 230 ALA A C 1
ATOM 1742 O O . ALA A 1 230 ? -4.400 11.509 -26.514 1.00 87.06 230 ALA A O 1
ATOM 1743 N N . ARG A 1 231 ? -2.603 12.801 -26.212 1.00 80.50 231 ARG A N 1
ATOM 1744 C CA . ARG A 1 231 ? -3.236 13.675 -25.196 1.00 80.50 231 ARG A CA 1
ATOM 1745 C C . ARG A 1 231 ? -4.392 14.552 -25.707 1.00 80.50 231 ARG A C 1
ATOM 1747 O O . ARG A 1 231 ? -4.995 15.251 -24.901 1.00 80.50 231 ARG A O 1
ATOM 1754 N N . ASN A 1 232 ? -4.617 14.589 -27.021 1.00 78.88 232 ASN A N 1
ATOM 1755 C CA . ASN A 1 232 ? -5.632 15.421 -27.676 1.00 78.88 232 ASN A CA 1
ATOM 1756 C C . ASN A 1 232 ? -6.759 14.592 -28.330 1.00 78.88 232 ASN A C 1
ATOM 1758 O O . ASN A 1 232 ? -7.564 15.166 -29.064 1.00 78.88 232 ASN A O 1
ATOM 1762 N N . LEU A 1 233 ? -6.769 13.271 -28.122 1.00 75.56 233 LEU A N 1
ATOM 1763 C CA . LEU A 1 233 ? -7.861 12.367 -28.503 1.00 75.56 233 LEU A CA 1
ATOM 1764 C C . LEU A 1 233 ? -8.972 12.393 -27.449 1.00 75.56 233 LEU A C 1
ATOM 1766 O O . LEU A 1 233 ? -10.146 12.265 -27.857 1.00 75.56 233 LEU A O 1
#

Radius of gyration: 21.43 Å; Cα contacts (8 Å, |Δi|>4): 240; chains: 1; bounding box: 51×45×56 Å

Secondary structure (DSSP, 8-state):
-EEEPPTTS---EEE---SS----GGG-SSSTT-HHHHHHHHHHHHHTT-S------PPPPPSHHHHHHHHHHHHHTGGGTTHHHHTT-GGGHHHHHHHTT-TT-HHHHHHHHHHHHHHHHHHHHHHHHHHHHHTTPPP-THHHHHHHHHHHHHHHHHHHHHHHHGGGGG--TT-TTSTTTTHHHHHHHHTHHHHHTTS-HHHHHHHIIIIIS-PPPPP-TTTTS-HHHHTT-

Sequence (233 aa):
VRPLRQMNFHSSFNEVFLADARIPKDWVVGGVNQGWSAALATLAHERRFGVAVTVDRHPVDPGPAAEEAAAEARETLKVYSWYPQRAGRADLAVPHARSAGLAGDPVVRQEIARLLTLQRVSQWTAERAKANRALGRPPGPEGSIGKLAISHVARQAARVHSRLGGPRSMLAGTDPHAPLDGLLAEILISVPAQSIAGGTDEIQRNILGEKALGLPKEPDPGKDLPYREARNL

Solvent-accessible surface area (backbone atoms only — not comparable to full-atom values): 13368 Å² total; per-residue (Å²): 120,43,72,40,77,43,96,70,73,48,56,74,46,64,51,76,84,83,74,92,74,83,76,66,78,87,71,56,72,84,50,92,93,35,55,65,63,51,50,50,52,50,51,54,55,56,35,74,53,35,49,78,87,67,70,80,76,69,89,69,75,87,48,72,69,50,53,49,53,53,49,52,50,50,63,70,40,52,73,50,66,61,51,57,28,24,53,19,45,62,85,46,53,64,61,50,26,50,77,64,70,38,61,79,40,69,67,55,44,50,50,49,50,52,32,54,48,49,46,50,54,43,50,52,51,47,52,50,50,52,53,40,46,75,71,69,46,79,90,71,62,56,34,45,51,27,46,47,42,50,31,51,34,7,53,42,20,34,53,48,49,40,65,66,44,45,81,41,26,72,34,46,59,89,42,90,75,16,53,78,70,9,47,46,26,43,19,57,66,30,24,65,50,45,42,48,57,96,60,31,51,66,57,35,50,49,51,41,39,36,75,70,67,66,41,81,73,80,91,61,97,42,76,92,47,60,68,87,59,38,78,76,114

Nearest PDB structures (foldseek):
  6wy8-assembly1_D  TM=8.119E-01  e=6.285E-05  Thermomonospora curvata DSM 43183
  6wy9-assembly1_A-2  TM=7.851E-01  e=5.204E-05  Thermomonospora curvata DSM 43183
  4x28-assembly1_B  TM=8.638E-01  e=2.247E-04  Mycobacterium tuberculosis H37Rv
  4x28-assembly1_A  TM=8.455E-01  e=3.277E-04  Mycobacterium tuberculosis H37Rv
  2jif-assembly1_B  TM=7.581E-01  e=1.075E-02  Homo sapiens

pLDDT: mean 88.07, std 11.23, range [38.53, 98.25]